Protein AF-A0A8C5HQG3-F1 (afdb_monomer)

Mean predicted aligned error: 20.48 Å

pLDDT: mean 73.07, std 19.29, range [37.94, 95.56]

Secondary structure (DSSP, 8-state):
-----------------------------------------------PPPTHHHHHHHHHTSS-TTGGGGSHHHHHHHTTS-TTTT-----SSSSPPSS--S---S----TT-HHHHHTTS-TTSSHHHHHHHTTSS-----------S---TTSTTTS-PPPPS--SS-SSGGGS-----HHHHHHHHHHHHHHHHHHHHHHHHHHHHHTS------------

Organism: Gouania willdenowi (NCBI:txid441366)

Nearest PDB structures (foldseek):
  8sf7-assembly1_1J  TM=1.091E-01  e=7.145E+00  Tetrahymena thermophila

Solvent-accessible surface area (backbone atoms only — not comparable to full-atom values): 15981 Å² total; per-residue (Å²): 134,91,88,84,83,91,80,89,80,87,82,85,87,80,88,80,85,91,75,84,82,80,91,75,93,74,81,90,78,92,76,88,75,82,86,75,85,77,80,83,74,84,74,81,77,79,78,80,75,70,73,72,60,58,60,56,54,54,59,72,31,63,90,48,60,53,58,50,75,71,32,68,71,40,42,75,74,46,54,93,52,55,91,60,76,87,65,78,86,91,66,76,77,94,65,72,74,95,66,77,79,92,80,76,81,92,72,86,86,52,80,85,28,52,76,64,57,49,66,78,41,56,91,84,71,57,51,55,56,56,34,38,76,73,66,66,40,93,77,92,76,80,90,75,87,80,86,65,94,70,90,64,71,79,46,64,89,77,39,86,69,79,78,70,87,88,54,106,54,67,98,47,78,84,75,48,93,74,85,76,59,66,72,59,52,51,51,51,52,52,50,52,50,53,52,53,54,49,51,54,49,52,54,53,52,53,54,52,63,73,67,56,80,83,78,78,83,74,86,78,81,86,77,134

InterPro domains:
  IPR040054 Small ribosomal subunit protein mS40 [PTHR13329] (50-103)

Radius of gyration: 44.43 Å; Cα contacts (8 Å, |Δi|>4): 48; chains: 1; bounding box: 72×95×124 Å

Sequence (224 aa):
MAATILSITRAFVRLWPSVARPSLLYRGLQLKAPRAFITAYPHTRSYCQPADQQDEVQLRYKDKPWEYMESEEYIEKYGGEPVWTGYRRNHKGGIPPQKTRKTYPNVIINPQNVKLLQQFISPHTGAIDTARDHGFLPFSIPFVEFTAEDYSNRHDAVGSTPPAPASTEPWYYWYKDIIPDETEVAKVTKLHSLMTSASQKVHKTTEMHKKAPKTHMTEKYTKQ

Foldseek 3Di:
DDDDDDDDDDDDDDDDDDDDDDDDDDDDDDDDDDDDDDDDDDDDPPDDDDPVVVVVVLVVCVVPVLVVCVDPVVCVPQNPHAPCPPPDDDDPDDDHDPDDDPDDPDDDDDLVNQVNVVSVDDPPPCSVVVCVVVVSHDDDDDDDDDPPVDPDCPDCVSPDDDDDPDDPDDPDPVVDDDDDDPVVVVVVVVVVVVVVVVVVVVVVVVVVVVPDDDPPDDPDDDDD

Structure (mmCIF, N/CA/C/O backbone):
data_AF-A0A8C5HQG3-F1
#
_entry.id   AF-A0A8C5HQG3-F1
#
loop_
_atom_site.group_PDB
_atom_site.id
_atom_site.type_symbol
_atom_site.label_atom_id
_atom_site.label_alt_id
_atom_site.label_comp_id
_atom_site.label_asym_id
_atom_site.label_entity_id
_atom_site.label_seq_id
_atom_site.pdbx_PDB_ins_code
_atom_site.Cartn_x
_atom_site.Cartn_y
_atom_site.Cartn_z
_atom_site.occupancy
_atom_site.B_iso_or_equiv
_atom_site.auth_seq_id
_atom_site.auth_comp_id
_atom_site.auth_asym_id
_atom_site.auth_atom_id
_atom_site.pdbx_PDB_model_num
ATOM 1 N N . MET A 1 1 ? 25.069 46.077 -36.822 1.00 42.66 1 MET A N 1
ATOM 2 C CA . MET A 1 1 ? 24.283 47.312 -36.617 1.00 42.66 1 MET A CA 1
ATOM 3 C C . MET A 1 1 ? 22.807 46.933 -36.618 1.00 42.66 1 MET A C 1
ATOM 5 O O . MET A 1 1 ? 22.370 46.370 -37.607 1.00 42.66 1 MET A O 1
ATOM 9 N N . ALA A 1 2 ? 22.111 47.213 -35.509 1.00 41.28 2 ALA A N 1
ATOM 10 C CA . ALA A 1 2 ? 20.654 47.178 -35.292 1.00 41.28 2 ALA A CA 1
ATOM 11 C C . ALA A 1 2 ? 19.888 45.838 -35.425 1.00 41.28 2 ALA A C 1
ATOM 13 O O . ALA A 1 2 ? 19.666 45.342 -36.522 1.00 41.28 2 ALA A O 1
ATOM 14 N N . ALA A 1 3 ? 19.371 45.341 -34.294 1.00 40.78 3 ALA A N 1
ATOM 15 C CA . ALA A 1 3 ? 18.092 44.626 -34.205 1.00 40.78 3 ALA A CA 1
ATOM 16 C C . ALA A 1 3 ? 17.649 44.554 -32.731 1.00 40.78 3 ALA A C 1
ATOM 18 O O . ALA A 1 3 ? 18.293 43.886 -31.925 1.00 40.78 3 ALA A O 1
ATOM 19 N N . THR A 1 4 ? 16.554 45.222 -32.371 1.00 51.56 4 THR A N 1
ATOM 20 C CA . THR A 1 4 ? 15.861 45.018 -31.090 1.00 51.56 4 THR A CA 1
ATOM 21 C C . THR A 1 4 ? 14.372 44.801 -31.340 1.00 51.56 4 THR A C 1
ATOM 23 O O . THR A 1 4 ? 13.741 45.472 -32.152 1.00 51.56 4 THR A O 1
ATOM 26 N N . ILE A 1 5 ? 13.862 43.772 -30.669 1.00 56.50 5 ILE A N 1
ATOM 27 C CA . ILE A 1 5 ? 12.567 43.118 -30.849 1.00 56.50 5 ILE A CA 1
ATOM 28 C C . ILE A 1 5 ? 11.469 43.896 -30.109 1.00 56.50 5 ILE A C 1
ATOM 30 O O . ILE A 1 5 ? 11.663 44.320 -28.972 1.00 56.50 5 ILE A O 1
ATOM 34 N N . LEU A 1 6 ? 10.303 44.043 -30.750 1.00 45.75 6 LEU A N 1
ATOM 35 C CA . LEU A 1 6 ? 9.063 44.514 -30.131 1.00 45.75 6 LEU A CA 1
ATOM 36 C C . LEU A 1 6 ? 8.495 43.456 -29.172 1.00 45.75 6 LEU A C 1
ATOM 38 O O . LEU A 1 6 ? 8.202 42.336 -29.587 1.00 45.75 6 LEU A O 1
ATOM 42 N N . SER A 1 7 ? 8.201 43.853 -27.936 1.00 37.94 7 SER A N 1
ATOM 43 C CA . SER A 1 7 ? 7.265 43.149 -27.052 1.00 37.94 7 SER A CA 1
ATOM 44 C C . SER A 1 7 ? 6.163 44.114 -26.615 1.00 37.94 7 SER A C 1
ATOM 46 O O . SER A 1 7 ? 6.417 45.088 -25.909 1.00 37.94 7 SER A O 1
ATOM 48 N N . ILE A 1 8 ? 4.940 43.849 -27.077 1.00 47.00 8 ILE A N 1
ATOM 49 C CA . ILE A 1 8 ? 3.724 44.626 -26.814 1.00 47.00 8 ILE A CA 1
ATOM 50 C C . ILE A 1 8 ? 3.199 44.269 -25.418 1.00 47.00 8 ILE A C 1
ATOM 52 O O . ILE A 1 8 ? 2.759 43.143 -25.188 1.00 47.00 8 ILE A O 1
ATOM 56 N N . THR A 1 9 ? 3.193 45.228 -24.495 1.00 40.91 9 THR A N 1
ATOM 57 C CA . THR A 1 9 ? 2.482 45.136 -23.215 1.00 40.91 9 THR A CA 1
ATOM 58 C C . THR A 1 9 ? 1.08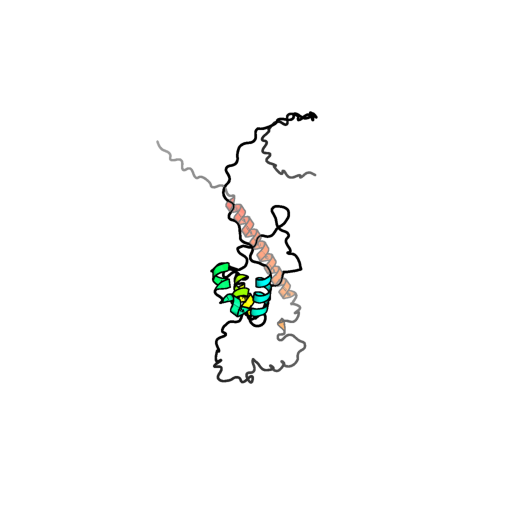4 45.745 -23.360 1.00 40.91 9 THR A C 1
ATOM 60 O O . THR A 1 9 ? 0.921 46.910 -23.717 1.00 40.91 9 THR A O 1
ATOM 63 N N . ARG A 1 10 ? 0.034 44.956 -23.092 1.00 45.81 10 ARG A N 1
ATOM 64 C CA . ARG A 1 10 ? -1.342 45.461 -22.951 1.00 45.81 10 ARG A CA 1
ATOM 65 C C . ARG A 1 10 ? -1.544 45.955 -21.521 1.00 45.81 10 ARG A C 1
ATOM 67 O O . ARG A 1 10 ? -1.721 45.157 -20.606 1.00 45.81 10 ARG A O 1
ATOM 74 N N . ALA A 1 11 ? -1.534 47.271 -21.348 1.00 41.47 11 ALA A N 1
ATOM 75 C CA . ALA A 1 11 ? -1.999 47.938 -20.142 1.00 41.47 11 ALA A CA 1
ATOM 76 C C . ALA A 1 11 ? -3.532 48.058 -20.177 1.00 41.47 11 ALA A C 1
ATOM 78 O O . ALA A 1 11 ? -4.085 48.659 -21.096 1.00 41.47 11 ALA A O 1
ATOM 79 N N . PHE A 1 12 ? -4.217 47.523 -19.165 1.00 47.38 12 PHE A N 1
ATOM 80 C CA . PHE A 1 12 ? -5.579 47.941 -18.836 1.00 47.38 12 PHE A CA 1
ATOM 81 C C . PHE A 1 12 ? -5.520 48.874 -17.632 1.00 47.38 12 PHE A C 1
ATOM 83 O O . PHE A 1 12 ? -5.300 48.461 -16.497 1.00 47.38 12 PHE A O 1
ATOM 90 N N . VAL A 1 13 ? -5.714 50.157 -17.919 1.00 49.19 13 VAL A N 1
ATOM 91 C CA . VAL A 1 13 ? -5.992 51.206 -16.945 1.00 49.19 13 VAL A CA 1
ATOM 92 C C . VAL A 1 13 ? -7.470 51.127 -16.584 1.00 49.19 13 VAL A C 1
ATOM 94 O O . VAL A 1 13 ? -8.320 51.271 -17.462 1.00 49.19 13 VAL A O 1
ATOM 97 N N . ARG A 1 14 ? -7.787 50.991 -15.293 1.00 48.22 14 ARG A N 1
ATOM 98 C CA . ARG A 1 14 ? -8.974 51.637 -14.718 1.00 48.22 14 ARG A CA 1
ATOM 99 C C . ARG A 1 14 ? -8.605 52.325 -13.409 1.00 48.22 14 ARG A C 1
ATOM 101 O O . ARG A 1 14 ? -8.390 51.713 -12.373 1.00 48.22 14 ARG A O 1
ATOM 108 N N . LEU A 1 15 ? -8.489 53.633 -13.584 1.00 48.28 15 LEU A N 1
ATOM 109 C CA . LEU A 1 15 ? -8.399 54.736 -12.648 1.00 48.28 15 LEU A CA 1
ATOM 110 C C . LEU A 1 15 ? -9.443 54.628 -11.523 1.00 48.28 15 LEU A C 1
ATOM 112 O O . LEU A 1 15 ? -10.616 54.423 -11.824 1.00 48.28 15 LEU A O 1
ATOM 116 N N . TRP A 1 16 ? -9.048 54.883 -10.274 1.00 38.59 16 TRP A N 1
ATOM 117 C CA . TRP A 1 16 ? -9.900 55.574 -9.299 1.00 38.59 16 TRP A CA 1
ATOM 118 C C . TRP A 1 16 ? -9.060 56.365 -8.283 1.00 38.59 16 TRP A C 1
ATOM 120 O O . TRP A 1 16 ? -7.907 56.009 -8.035 1.00 38.59 16 TRP A O 1
ATOM 130 N N . PRO A 1 17 ? -9.585 57.498 -7.778 1.00 42.28 17 PRO A N 1
ATOM 131 C CA . PRO A 1 17 ? -8.789 58.621 -7.304 1.00 42.28 17 PRO A CA 1
ATOM 132 C C . PRO A 1 17 ? -8.394 58.451 -5.838 1.00 42.28 17 PRO A C 1
ATOM 134 O O . PRO A 1 17 ? -9.241 58.266 -4.967 1.00 42.28 17 PRO A O 1
ATOM 137 N N . SER A 1 18 ? -7.099 58.582 -5.561 1.00 44.50 18 SER A N 1
ATOM 138 C CA . SER A 1 18 ? -6.579 58.692 -4.201 1.00 44.50 18 SER A CA 1
ATOM 139 C C . SER A 1 18 ? -6.749 60.138 -3.729 1.00 44.50 18 SER A C 1
ATOM 141 O O . SER A 1 18 ? -5.936 61.005 -4.044 1.00 44.50 18 SER A O 1
ATOM 143 N N . VAL A 1 19 ? -7.844 60.412 -3.018 1.00 52.31 19 VAL A N 1
ATOM 144 C CA . VAL A 1 19 ? -8.018 61.656 -2.261 1.00 52.31 19 VAL A CA 1
ATOM 145 C C . VAL A 1 19 ? -7.631 61.383 -0.808 1.00 52.31 19 VAL A C 1
ATOM 147 O O . VAL A 1 19 ? -8.210 60.534 -0.136 1.00 52.31 19 VAL A O 1
ATOM 150 N N . ALA A 1 20 ? -6.589 62.100 -0.394 1.00 42.62 20 ALA A N 1
ATOM 151 C CA . ALA A 1 20 ? -6.068 62.352 0.944 1.00 42.62 20 ALA A CA 1
ATOM 152 C C . ALA A 1 20 ? -6.852 61.805 2.157 1.00 42.62 20 ALA A C 1
ATOM 154 O O . ALA A 1 20 ? -7.989 62.188 2.425 1.00 42.62 20 ALA A O 1
ATOM 155 N N . ARG A 1 21 ? -6.147 61.050 3.008 1.00 49.38 21 ARG A N 1
ATOM 156 C CA . ARG A 1 21 ? -6.419 60.999 4.452 1.00 49.38 21 ARG A CA 1
ATOM 157 C C . ARG A 1 21 ? -5.375 61.853 5.178 1.00 49.38 21 ARG A C 1
ATOM 159 O O . ARG A 1 21 ? -4.227 61.419 5.254 1.00 49.38 21 ARG A O 1
ATOM 166 N N . PRO A 1 22 ? -5.727 63.020 5.739 1.00 48.88 22 PRO A N 1
ATOM 167 C CA . PRO A 1 22 ? -4.942 63.603 6.808 1.00 48.88 22 PRO A CA 1
ATOM 168 C C . PRO A 1 22 ? -5.267 62.886 8.122 1.00 48.88 22 PRO A C 1
ATOM 170 O O . PRO A 1 22 ? -6.422 62.646 8.476 1.00 48.88 22 PRO A O 1
ATOM 173 N N . SER A 1 23 ? -4.211 62.533 8.840 1.00 48.66 23 SER A N 1
ATOM 174 C CA . SER A 1 23 ? -4.229 62.155 10.246 1.00 48.66 23 SER A CA 1
ATOM 175 C C . SER A 1 23 ? -4.821 63.280 11.094 1.00 48.66 23 SER A C 1
ATOM 177 O O . SER A 1 23 ? -4.250 64.369 11.131 1.00 48.66 23 SER A O 1
ATOM 179 N N . LEU A 1 24 ? -5.903 63.008 11.826 1.00 45.56 24 LEU A N 1
ATOM 180 C CA . LEU A 1 24 ? -6.332 63.843 12.946 1.00 45.56 24 LEU A CA 1
ATOM 181 C C . LEU A 1 24 ? -6.691 62.975 14.155 1.00 45.56 24 LEU A C 1
ATOM 183 O O . LEU A 1 24 ? -7.632 62.186 14.146 1.00 45.56 24 LEU A O 1
ATOM 187 N N . LEU A 1 25 ? -5.884 63.166 15.195 1.00 52.03 25 LEU A N 1
ATOM 188 C CA . LEU A 1 25 ? -6.181 62.912 16.596 1.00 52.03 25 LEU A CA 1
ATOM 189 C C . LEU A 1 25 ? -7.464 63.646 17.007 1.00 52.03 25 LEU A C 1
ATOM 191 O O . LEU A 1 25 ? -7.497 64.865 16.915 1.00 52.03 25 LEU A O 1
ATOM 195 N N . TYR A 1 26 ? -8.453 62.934 17.545 1.00 40.16 26 TYR A N 1
ATOM 196 C CA . TYR A 1 26 ? -9.482 63.458 18.460 1.00 40.16 26 TYR A CA 1
ATOM 197 C C . TYR A 1 26 ? -9.924 62.270 19.332 1.00 40.16 26 TYR A C 1
ATOM 199 O O . TYR A 1 26 ? -10.396 61.261 18.821 1.00 40.16 26 TYR A O 1
ATOM 207 N N . ARG A 1 27 ? -9.466 62.176 20.587 1.00 38.09 27 ARG A N 1
ATOM 208 C CA . ARG A 1 27 ? -10.045 62.762 21.815 1.00 38.09 27 ARG A CA 1
ATOM 209 C C . ARG A 1 27 ? -11.492 62.297 22.044 1.00 38.09 27 ARG A C 1
ATOM 211 O O . ARG A 1 27 ? -12.376 62.571 21.246 1.00 38.09 27 ARG A O 1
ATOM 218 N N . GLY A 1 28 ? -11.672 61.546 23.131 1.00 48.50 28 GLY A N 1
ATOM 219 C CA . GLY A 1 28 ? -12.848 60.726 23.403 1.00 48.50 28 GLY A CA 1
ATOM 220 C C . GLY A 1 28 ? -14.170 61.464 23.599 1.00 48.50 28 GLY A C 1
ATOM 221 O O . GLY A 1 28 ? -14.217 62.615 24.025 1.00 48.50 28 GLY A O 1
ATOM 222 N N . LEU A 1 29 ? -15.242 60.707 23.367 1.00 40.53 29 LEU A N 1
ATOM 223 C CA . LEU A 1 29 ? -16.594 60.992 23.823 1.00 40.53 29 LEU A CA 1
ATOM 224 C C . LEU A 1 29 ? -17.165 59.699 24.427 1.00 40.53 29 LEU A C 1
ATOM 226 O O . LEU A 1 29 ? -17.319 58.690 23.742 1.00 40.53 29 LEU A O 1
ATOM 230 N N . GLN A 1 30 ? -17.430 59.726 25.733 1.00 49.16 30 GLN A N 1
ATOM 231 C CA . GLN A 1 30 ? -18.170 58.694 26.456 1.00 49.16 30 GLN A CA 1
ATOM 232 C C . GLN A 1 30 ? -19.634 58.721 26.003 1.00 49.16 30 GLN A C 1
ATOM 234 O O . GLN A 1 30 ? -20.373 59.633 26.370 1.00 49.16 30 GLN A O 1
ATOM 239 N N . LEU A 1 31 ? -20.066 57.716 25.244 1.00 47.78 31 LEU A N 1
ATOM 240 C CA . LEU A 1 31 ? -21.483 57.475 24.979 1.00 47.78 31 LEU A CA 1
ATOM 241 C C . LEU A 1 31 ? -21.928 56.242 25.770 1.00 47.78 31 LEU A C 1
ATOM 243 O O . LEU A 1 31 ? -21.642 55.102 25.411 1.00 47.78 31 LEU A O 1
ATOM 247 N N . LYS A 1 32 ? -22.626 56.495 26.884 1.00 48.44 32 LYS A N 1
ATOM 248 C CA . LYS A 1 32 ? -23.414 55.495 27.615 1.00 48.44 32 LYS A CA 1
ATOM 249 C C . LYS A 1 32 ? -24.527 54.991 26.694 1.00 48.44 32 LYS A C 1
ATOM 251 O O . LYS A 1 32 ? -25.458 55.736 26.404 1.00 48.44 32 LYS A O 1
ATOM 256 N N . ALA A 1 33 ? -24.441 53.733 26.272 1.00 41.72 33 ALA A N 1
ATOM 257 C CA . ALA A 1 33 ? -25.545 53.028 25.628 1.00 41.72 33 ALA A CA 1
ATOM 258 C C . ALA A 1 33 ? -26.363 52.240 26.678 1.00 41.72 33 ALA A C 1
ATOM 260 O O . ALA A 1 33 ? -25.780 51.705 27.628 1.00 41.72 33 ALA A O 1
ATOM 261 N N . PRO A 1 34 ? -27.702 52.187 26.550 1.00 42.47 34 PRO A N 1
ATOM 262 C CA . PRO A 1 34 ? -28.596 51.627 27.557 1.00 42.47 34 PRO A CA 1
ATOM 263 C C . PRO A 1 34 ? -28.557 50.094 27.603 1.00 42.47 34 PRO A C 1
ATOM 265 O O . PRO A 1 34 ? -28.395 49.403 26.599 1.00 42.47 34 PRO A O 1
ATOM 268 N N . ARG A 1 35 ? -28.727 49.575 28.820 1.00 45.38 35 ARG A N 1
ATOM 269 C CA . ARG A 1 35 ? -28.721 48.157 29.184 1.00 45.38 35 ARG A CA 1
ATOM 270 C C . ARG A 1 35 ? -30.009 47.498 28.671 1.00 45.38 35 ARG A C 1
ATOM 272 O O . ARG A 1 35 ? -31.051 47.607 29.308 1.00 45.38 35 ARG A O 1
ATOM 279 N N . ALA A 1 36 ? -29.945 46.844 27.513 1.00 42.41 36 ALA A N 1
ATOM 280 C CA . ALA A 1 36 ? -31.029 45.994 27.031 1.00 42.41 36 ALA A CA 1
ATOM 281 C C . ALA A 1 36 ? -31.088 44.709 27.875 1.00 42.41 36 ALA A C 1
ATOM 283 O O . ALA A 1 36 ? -30.086 44.011 28.043 1.00 42.41 36 ALA A O 1
ATOM 284 N N . PHE A 1 37 ? -32.264 44.437 28.437 1.00 41.28 37 PHE A N 1
ATOM 285 C CA . PHE A 1 37 ? -32.603 43.202 29.134 1.00 41.28 37 PHE A CA 1
ATOM 286 C C . PHE A 1 37 ? -32.410 42.003 28.196 1.00 41.28 37 PHE A C 1
ATOM 288 O O . PHE A 1 37 ? -33.111 41.876 27.195 1.00 41.28 37 PHE A O 1
ATOM 295 N N . ILE A 1 38 ? -31.469 41.119 28.528 1.00 43.06 38 ILE A N 1
ATOM 296 C CA . ILE A 1 38 ? -31.350 39.801 27.902 1.00 43.06 38 ILE A CA 1
ATOM 297 C C . ILE A 1 38 ? -32.235 38.850 28.705 1.00 43.06 38 ILE A C 1
ATOM 299 O O . ILE A 1 38 ? -32.004 38.607 29.889 1.00 43.06 38 ILE A O 1
ATOM 303 N N . THR A 1 39 ? -33.263 38.337 28.040 1.00 42.44 39 THR A N 1
ATOM 304 C CA . THR A 1 39 ? -34.095 37.218 28.480 1.00 42.44 39 THR A CA 1
ATOM 305 C C . THR A 1 39 ? -33.214 36.005 28.783 1.00 42.44 39 THR A C 1
ATOM 307 O O . THR A 1 39 ? -32.451 35.556 27.926 1.00 42.44 39 THR A O 1
ATOM 310 N N . ALA A 1 40 ? -33.309 35.485 30.005 1.00 38.88 40 ALA A N 1
ATOM 311 C CA . ALA A 1 40 ? -32.596 34.294 30.441 1.00 38.88 40 ALA A CA 1
ATOM 312 C C . ALA A 1 40 ? -33.135 33.051 29.713 1.00 38.88 40 ALA A C 1
ATOM 314 O O . ALA A 1 40 ? -34.250 32.608 29.974 1.00 38.88 40 ALA A O 1
ATOM 315 N N . TYR A 1 41 ? -32.330 32.471 28.825 1.00 44.06 41 TYR A N 1
ATOM 316 C CA . TYR A 1 41 ? -32.488 31.070 28.443 1.00 44.06 41 TYR A CA 1
ATOM 317 C C . TYR A 1 41 ? -31.873 30.211 29.559 1.00 44.06 41 TYR A C 1
ATOM 319 O O . TYR A 1 41 ? -30.753 30.510 29.989 1.00 44.06 41 TYR A O 1
ATOM 327 N N . PRO A 1 42 ? -32.559 29.171 30.063 1.00 48.41 42 PRO A N 1
ATOM 328 C CA . PRO A 1 42 ? -31.988 28.298 31.075 1.00 48.41 42 PRO A CA 1
ATOM 329 C C . PRO A 1 42 ? -30.830 27.517 30.454 1.00 48.41 42 PRO A C 1
ATOM 331 O O . PRO A 1 42 ? -31.012 26.656 29.597 1.00 48.41 42 PRO A O 1
ATOM 334 N N . HIS A 1 43 ? -29.618 27.845 30.893 1.00 39.53 43 HIS A N 1
ATOM 335 C CA . HIS A 1 43 ? -28.433 27.047 30.639 1.00 39.53 43 HIS A CA 1
ATOM 336 C C . HIS A 1 43 ? -28.675 25.671 31.262 1.00 39.53 43 HIS A C 1
ATOM 338 O O . HIS A 1 43 ? -28.775 25.541 32.484 1.00 39.53 43 HIS A O 1
ATOM 344 N N . THR A 1 44 ? -28.789 24.643 30.425 1.00 43.91 44 THR A N 1
ATOM 345 C CA . THR A 1 44 ? -28.784 23.248 30.862 1.00 43.91 44 THR A CA 1
ATOM 346 C C . THR A 1 44 ? -27.526 23.030 31.693 1.00 43.91 44 THR A C 1
ATOM 348 O O . THR A 1 44 ? -26.398 23.177 31.213 1.00 43.91 44 THR A O 1
ATOM 351 N N . ARG A 1 45 ? -27.740 22.783 32.983 1.00 41.84 45 ARG A N 1
ATOM 352 C CA . ARG A 1 45 ? -26.713 22.508 33.978 1.00 41.84 45 ARG A CA 1
ATOM 353 C C . ARG A 1 45 ? -26.185 21.107 33.678 1.00 41.84 45 ARG A C 1
ATOM 355 O O . ARG A 1 45 ? -26.817 20.121 34.035 1.00 41.84 45 ARG A O 1
ATOM 362 N N . SER A 1 46 ? -25.067 21.030 32.958 1.00 51.59 46 SER A N 1
ATOM 363 C CA . SER A 1 46 ? -24.284 19.801 32.816 1.00 51.59 46 SER A CA 1
ATOM 364 C C . SER A 1 46 ? -23.869 19.362 34.217 1.00 51.59 46 SER A C 1
ATOM 366 O O . SER A 1 46 ? -23.036 20.015 34.845 1.00 51.59 46 SER A O 1
ATOM 368 N N . TYR A 1 47 ? -24.495 18.313 34.741 1.00 38.34 47 TYR A N 1
ATOM 369 C CA . TYR A 1 47 ? -24.097 17.705 36.003 1.00 38.34 47 TYR A CA 1
ATOM 370 C C . TYR A 1 47 ? -22.682 17.137 35.837 1.00 38.34 47 TYR A C 1
ATOM 372 O O . TYR A 1 47 ? -22.462 16.229 35.042 1.00 38.34 47 TYR A O 1
ATOM 380 N N . CYS A 1 4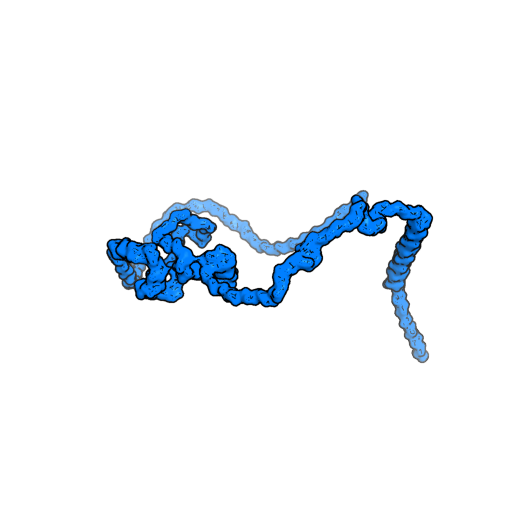8 ? -21.709 17.686 36.564 1.00 39.62 48 CYS A N 1
ATOM 381 C CA . CYS A 1 48 ? -20.424 17.021 36.751 1.00 39.62 48 CYS A CA 1
ATOM 382 C C . CYS A 1 48 ? -20.650 15.829 37.690 1.00 39.62 48 CYS A C 1
ATOM 384 O O . CYS A 1 48 ? -21.048 16.032 38.838 1.00 39.62 48 CYS A O 1
ATOM 386 N N . GLN A 1 49 ? -20.414 14.605 37.214 1.00 45.06 49 GLN A N 1
ATOM 387 C CA . GLN A 1 49 ? -20.293 13.442 38.095 1.00 45.06 49 GLN A CA 1
ATOM 388 C C . GLN A 1 49 ? -19.046 13.583 38.992 1.00 45.06 49 GLN A C 1
ATOM 390 O O . GLN A 1 49 ? -18.055 14.184 38.562 1.00 45.06 49 GLN A O 1
ATOM 395 N N . PRO A 1 50 ? -19.087 13.068 40.234 1.00 40.34 50 PRO A N 1
ATOM 396 C CA . PRO A 1 50 ? -17.955 13.115 41.156 1.00 40.34 50 PRO A CA 1
ATOM 397 C C . PRO A 1 50 ? -16.761 12.314 40.611 1.00 40.34 50 PRO A C 1
ATOM 399 O O . PRO A 1 50 ? -16.923 11.239 40.037 1.00 40.34 50 PRO A O 1
ATOM 402 N N . ALA A 1 51 ? -15.558 12.866 40.792 1.00 49.84 51 ALA A N 1
ATOM 403 C CA . ALA A 1 51 ? -14.308 12.387 40.199 1.00 49.84 51 ALA A CA 1
ATOM 404 C C . ALA A 1 51 ? -13.894 10.961 40.623 1.00 49.84 51 ALA A C 1
ATOM 406 O O . ALA A 1 51 ? -13.193 10.302 39.864 1.00 49.84 51 ALA A O 1
ATOM 407 N N . ASP A 1 52 ? -14.381 10.452 41.761 1.00 50.88 52 ASP A N 1
ATOM 408 C CA . ASP A 1 52 ? -14.014 9.122 42.279 1.00 50.88 52 ASP A CA 1
ATOM 409 C C . ASP A 1 52 ? -14.465 7.955 41.383 1.00 50.88 52 ASP A C 1
ATOM 411 O O . ASP A 1 52 ? -13.829 6.905 41.359 1.00 50.88 52 ASP A O 1
ATOM 415 N N . GLN A 1 53 ? -15.531 8.120 40.592 1.00 55.88 53 GLN A N 1
ATOM 416 C CA . GLN A 1 53 ? -16.029 7.033 39.738 1.00 55.88 53 GLN A CA 1
ATOM 417 C C . GLN A 1 53 ? -15.156 6.796 38.497 1.00 55.88 53 GLN A C 1
ATOM 419 O O . GLN A 1 53 ? -15.158 5.700 37.941 1.00 55.88 53 GLN A O 1
ATOM 424 N N . GLN A 1 54 ? -14.410 7.805 38.034 1.00 55.78 54 GLN A N 1
ATOM 425 C CA . GLN A 1 54 ? -13.627 7.686 36.798 1.00 55.78 54 GLN A CA 1
ATOM 426 C C . GLN A 1 54 ? -12.387 6.806 36.985 1.00 55.78 54 GLN A C 1
ATOM 428 O O . GLN A 1 54 ? -12.044 6.041 36.082 1.00 55.78 54 GLN A O 1
ATOM 433 N N . ASP A 1 55 ? -11.765 6.856 38.163 1.00 58.78 55 ASP A N 1
ATOM 434 C CA . ASP A 1 55 ? -10.571 6.066 38.465 1.00 58.78 55 ASP A CA 1
ATOM 435 C C . ASP A 1 55 ? -10.904 4.576 38.675 1.00 58.78 55 ASP A C 1
ATOM 437 O O . ASP A 1 55 ? -10.159 3.707 38.210 1.00 58.78 55 ASP A O 1
ATOM 441 N N . GLU A 1 56 ? -12.060 4.253 39.271 1.00 64.00 56 GLU A N 1
ATOM 442 C CA . GLU A 1 56 ? -12.544 2.865 39.372 1.00 64.00 56 GLU A CA 1
ATOM 443 C C . GLU A 1 56 ? -12.852 2.254 37.999 1.00 64.00 56 GLU A C 1
ATOM 445 O O . GLU A 1 56 ? -12.481 1.110 37.720 1.00 64.00 56 GLU A O 1
ATOM 450 N N . VAL A 1 57 ? -13.502 3.020 37.119 1.00 64.44 57 VAL A N 1
ATOM 451 C CA . VAL A 1 57 ? -13.829 2.586 35.752 1.00 64.44 57 VAL A CA 1
ATOM 452 C C . VAL A 1 57 ? -12.552 2.347 34.946 1.00 64.44 57 VAL A C 1
ATOM 454 O O . VAL A 1 57 ? -12.437 1.345 34.238 1.00 64.44 57 VAL A O 1
ATOM 457 N N . GLN A 1 58 ? -11.554 3.219 35.086 1.00 67.44 58 GLN A N 1
ATOM 458 C CA . GLN A 1 58 ? -10.294 3.082 34.361 1.00 67.44 58 GLN A CA 1
ATOM 459 C C . GLN A 1 58 ? -9.460 1.883 34.845 1.00 67.44 58 GLN A C 1
ATOM 461 O O . GLN A 1 58 ? -8.772 1.249 34.041 1.00 67.44 58 GLN A O 1
ATOM 466 N N . LEU A 1 59 ? -9.537 1.537 36.134 1.00 76.19 59 LEU A N 1
ATOM 467 C CA . LEU A 1 59 ? -8.925 0.320 36.673 1.00 76.19 59 LEU A CA 1
ATOM 468 C C . LEU A 1 59 ? -9.648 -0.947 36.202 1.00 76.19 59 LEU A C 1
ATOM 470 O O . LEU A 1 59 ? -8.977 -1.908 35.826 1.00 76.19 59 LEU A O 1
ATOM 474 N N . ARG A 1 60 ? -10.988 -0.936 36.161 1.00 84.00 60 ARG A N 1
ATOM 475 C CA . ARG A 1 60 ? -11.816 -2.093 35.773 1.00 84.00 60 ARG A CA 1
ATOM 476 C C . ARG A 1 60 ? -11.441 -2.664 34.403 1.00 84.00 60 ARG A C 1
ATOM 478 O O . ARG A 1 60 ? -11.377 -3.878 34.248 1.00 84.00 60 ARG A O 1
ATOM 485 N N . TYR A 1 61 ? -11.169 -1.799 33.427 1.00 84.38 61 TYR A N 1
ATOM 486 C CA . TYR A 1 61 ? -10.906 -2.203 32.038 1.00 84.38 61 TYR A CA 1
ATOM 487 C C . TYR A 1 61 ? -9.423 -2.154 31.648 1.00 84.38 61 TYR A C 1
ATOM 489 O O . TYR A 1 61 ? -9.089 -2.244 30.467 1.00 84.38 61 TYR A O 1
ATOM 497 N N . LYS A 1 62 ? -8.511 -2.003 32.615 1.00 83.00 62 LYS A N 1
ATOM 498 C CA . LYS A 1 62 ? -7.077 -1.834 32.340 1.00 83.00 62 LYS A CA 1
ATOM 499 C C . LYS A 1 62 ? -6.460 -3.044 31.634 1.00 83.00 62 LYS A C 1
ATOM 501 O O . LYS A 1 62 ? -5.692 -2.872 30.690 1.00 83.00 62 LYS A O 1
ATOM 506 N N . ASP A 1 63 ? -6.824 -4.245 32.075 1.00 83.88 63 ASP A N 1
ATOM 507 C CA . ASP A 1 63 ? -6.270 -5.497 31.550 1.00 83.88 63 ASP A CA 1
ATOM 508 C C . ASP A 1 63 ? -6.943 -5.928 30.239 1.00 83.88 63 ASP A C 1
ATOM 510 O O . ASP A 1 63 ? -6.314 -6.553 29.386 1.00 83.88 63 ASP A O 1
ATOM 514 N N . LYS A 1 64 ? -8.217 -5.560 30.054 1.00 85.62 64 LYS A N 1
ATOM 515 C CA . LYS A 1 64 ? -9.024 -5.899 28.874 1.00 85.62 64 LYS A CA 1
ATOM 516 C C . LYS A 1 64 ? -9.756 -4.670 28.326 1.00 85.62 64 LYS A C 1
ATOM 518 O O . LYS A 1 64 ? -10.981 -4.575 28.400 1.00 85.62 64 LYS A O 1
ATOM 523 N N . PRO A 1 65 ? -9.023 -3.718 27.729 1.00 85.25 65 PRO A N 1
ATOM 524 C CA . PRO A 1 65 ? -9.587 -2.442 27.288 1.00 85.25 65 PRO A CA 1
ATOM 525 C C . PRO A 1 65 ? -10.613 -2.564 26.149 1.00 85.25 65 PRO A C 1
ATOM 527 O O . PRO A 1 65 ? -11.333 -1.606 25.875 1.00 85.25 65 PRO A O 1
ATOM 530 N N . TRP A 1 66 ? -10.693 -3.712 25.468 1.00 86.69 66 TRP A N 1
ATOM 531 C CA . TRP A 1 66 ? -11.707 -3.970 24.440 1.00 86.69 66 TRP A CA 1
ATOM 532 C C . TRP A 1 66 ? -13.106 -4.228 25.019 1.00 86.69 66 TRP A C 1
ATOM 534 O O . TRP A 1 66 ? -14.078 -3.934 24.331 1.00 86.69 66 TRP A O 1
ATOM 544 N N . GLU A 1 67 ? -13.231 -4.691 26.270 1.00 90.12 67 GLU A N 1
ATOM 545 C CA . GLU A 1 67 ? -14.538 -4.915 26.917 1.00 90.12 67 GLU A CA 1
ATOM 546 C C . GLU A 1 67 ? -15.295 -3.592 27.130 1.00 90.12 67 GLU A C 1
ATOM 548 O O . GLU A 1 67 ? -16.513 -3.541 26.991 1.00 90.12 67 GLU A O 1
ATOM 553 N N . TYR A 1 68 ? -14.577 -2.485 27.358 1.00 89.50 68 TYR A N 1
ATOM 554 C CA . TYR A 1 68 ? -15.183 -1.155 27.481 1.00 89.50 68 TYR A CA 1
ATOM 555 C C . TYR A 1 68 ? -15.870 -0.687 26.190 1.00 89.50 68 TYR A C 1
ATOM 557 O O . TYR A 1 68 ? -16.861 0.024 26.251 1.00 89.50 68 TYR A O 1
ATOM 565 N N . MET A 1 69 ? -15.384 -1.085 25.010 1.00 88.31 69 MET A N 1
ATOM 566 C CA . MET A 1 69 ? -16.027 -0.707 23.739 1.00 88.31 69 MET A CA 1
ATOM 567 C C . MET A 1 69 ? -17.367 -1.424 23.519 1.00 88.31 69 MET A C 1
ATOM 569 O O . MET A 1 69 ? -18.147 -1.012 22.665 1.00 88.31 69 MET A O 1
ATOM 573 N N . GLU A 1 70 ? -17.605 -2.522 24.239 1.00 88.75 70 GLU A N 1
ATOM 574 C CA . GLU A 1 70 ? -18.824 -3.334 24.164 1.00 88.75 70 GLU A CA 1
ATOM 575 C C . GLU A 1 70 ? -19.783 -3.052 25.327 1.00 88.75 70 GLU A C 1
ATOM 577 O O . GLU A 1 70 ? -20.889 -3.589 25.346 1.00 88.75 70 GLU A O 1
ATOM 582 N N . SER A 1 71 ? -19.381 -2.214 26.287 1.00 91.62 71 SER A N 1
ATOM 583 C CA . SER A 1 71 ? -20.197 -1.889 27.451 1.00 91.62 71 SER A CA 1
ATOM 584 C C . SER A 1 71 ? -21.331 -0.922 27.105 1.00 91.62 71 SER A C 1
ATOM 586 O O . SER A 1 71 ? -21.213 -0.059 26.230 1.00 91.62 71 SER A O 1
ATOM 588 N N . GLU A 1 72 ? -22.432 -1.026 27.850 1.00 90.00 72 GLU A N 1
ATOM 589 C CA . GLU A 1 72 ? -23.566 -0.102 27.737 1.00 90.00 72 GLU A CA 1
ATOM 590 C C . GLU A 1 72 ? -23.141 1.345 28.038 1.00 90.00 72 GLU A C 1
ATOM 592 O O . GLU A 1 72 ? -23.568 2.264 27.348 1.00 90.00 72 GLU A O 1
ATOM 597 N N . GLU A 1 73 ? -22.198 1.546 28.969 1.00 90.94 73 GLU A N 1
ATOM 598 C CA . GLU A 1 73 ? -21.631 2.860 29.312 1.00 90.94 73 GLU A CA 1
ATOM 599 C C . GLU A 1 73 ? -21.032 3.580 28.090 1.00 90.94 73 GLU A C 1
ATOM 601 O O . GLU A 1 73 ? -21.164 4.798 27.937 1.00 90.94 73 GLU A O 1
ATOM 606 N N . TYR A 1 74 ? 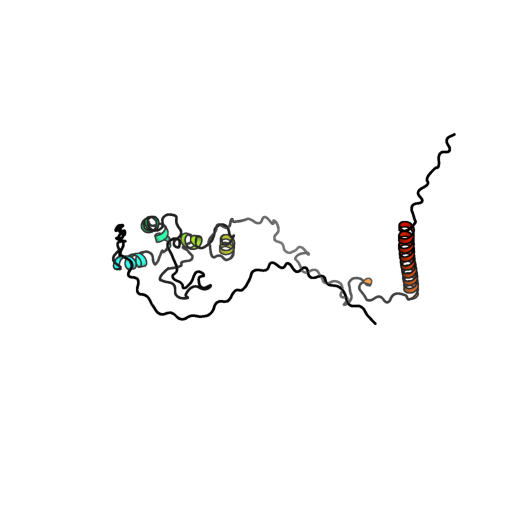-20.344 2.839 27.216 1.00 90.94 74 TYR A N 1
ATOM 607 C CA . TYR A 1 74 ? -19.764 3.398 25.998 1.00 90.94 74 TYR A CA 1
ATOM 608 C C . TYR A 1 74 ? -20.849 3.746 24.977 1.00 90.94 74 TYR A C 1
ATOM 610 O O . TYR A 1 74 ? -20.811 4.824 24.377 1.00 90.94 74 TYR A O 1
ATOM 618 N N . ILE A 1 75 ? -21.832 2.858 24.814 1.00 91.25 75 ILE A N 1
ATOM 619 C CA . ILE A 1 75 ? -22.948 3.030 23.878 1.00 91.25 75 ILE A CA 1
ATOM 620 C C . ILE A 1 75 ? -23.821 4.221 24.290 1.00 91.25 75 ILE A C 1
ATOM 622 O O . ILE A 1 75 ? -24.201 5.017 23.438 1.00 91.25 75 ILE 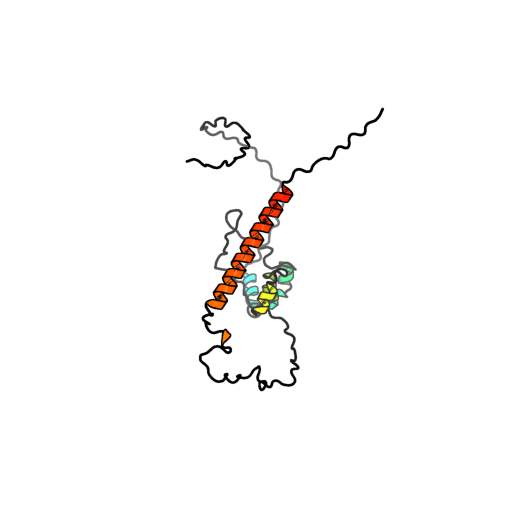A O 1
ATOM 626 N N . GLU A 1 76 ? -24.093 4.416 25.577 1.00 93.25 76 GLU A N 1
ATOM 627 C CA . GLU A 1 76 ? -24.846 5.582 26.056 1.00 93.25 76 GLU A CA 1
ATOM 628 C C . GLU A 1 76 ? -24.083 6.896 25.845 1.00 93.25 76 GLU A C 1
ATOM 630 O O . GLU A 1 76 ? -24.677 7.923 25.511 1.00 93.25 76 GLU A O 1
ATOM 635 N N . LYS A 1 77 ? -22.756 6.877 26.025 1.00 92.06 77 LYS A N 1
ATOM 636 C CA . LYS A 1 77 ? -21.921 8.084 25.969 1.00 92.06 77 LYS A CA 1
ATOM 637 C C . LYS A 1 77 ? -21.562 8.526 24.550 1.00 92.06 77 LYS A C 1
ATOM 639 O O . LYS A 1 77 ? -21.556 9.725 24.277 1.00 92.06 77 LYS A O 1
ATOM 644 N N . TYR A 1 78 ? -21.186 7.584 23.688 1.00 90.75 78 TYR A N 1
ATOM 645 C CA . TYR A 1 78 ? -20.703 7.851 22.327 1.00 90.75 78 TYR A CA 1
ATOM 646 C C . TYR A 1 78 ? -21.659 7.326 21.250 1.00 90.75 78 TYR A C 1
ATOM 648 O O . TYR A 1 78 ? -21.657 7.826 20.125 1.00 90.75 78 TYR A O 1
ATOM 656 N N . GLY A 1 79 ? -22.488 6.331 21.570 1.00 90.12 79 GLY A N 1
ATOM 657 C CA . GLY A 1 79 ? -23.389 5.705 20.607 1.00 90.12 79 GLY A CA 1
ATOM 658 C C . GLY A 1 79 ? -22.632 5.100 19.430 1.00 90.12 79 GLY A C 1
ATOM 659 O O . GLY A 1 79 ? -21.700 4.316 19.602 1.00 90.12 79 GLY A O 1
ATOM 660 N N . GLY A 1 80 ? -23.053 5.473 18.220 1.00 89.06 80 GLY A N 1
ATOM 661 C CA . GLY A 1 80 ? -22.395 5.090 16.967 1.00 89.06 80 GLY A CA 1
ATOM 662 C C . GLY A 1 80 ? -21.339 6.085 16.482 1.00 89.06 80 GLY A C 1
ATOM 663 O O . GLY A 1 80 ? -20.777 5.895 15.404 1.00 89.06 80 GLY A O 1
ATOM 664 N N . GLU A 1 81 ? -21.088 7.161 17.226 1.00 92.38 81 GLU A N 1
ATOM 665 C CA . GLU A 1 81 ? -20.110 8.170 16.841 1.00 92.38 81 GLU A CA 1
ATOM 666 C C . GLU A 1 81 ? -18.691 7.772 17.288 1.00 92.38 81 GLU A C 1
ATOM 668 O O . GLU A 1 81 ? -18.513 7.099 18.308 1.00 92.38 81 GLU A O 1
ATOM 673 N N . PRO A 1 82 ? -17.646 8.178 16.545 1.00 92.12 82 PRO A N 1
ATOM 674 C CA . PRO A 1 82 ? -16.274 7.929 16.965 1.00 92.12 82 PRO A CA 1
ATOM 675 C C . PRO A 1 82 ? -15.932 8.684 18.262 1.00 92.12 82 PRO A C 1
ATOM 677 O O . PRO A 1 82 ? -16.504 9.720 18.587 1.00 92.12 82 PRO A O 1
ATOM 680 N N . VAL A 1 83 ? -14.924 8.225 19.005 1.00 92.12 83 VAL A N 1
ATOM 681 C CA . VAL A 1 83 ? -14.579 8.816 20.318 1.00 92.12 83 VAL A CA 1
ATOM 682 C C . VAL A 1 83 ? -14.228 10.314 20.248 1.00 92.12 83 VAL A C 1
ATOM 684 O O . VAL A 1 83 ? -14.377 11.052 21.225 1.00 92.12 83 VAL A O 1
ATOM 687 N N . TRP A 1 84 ? -13.740 10.786 19.101 1.00 91.00 84 TRP A N 1
ATOM 688 C CA . TRP A 1 84 ? -13.228 12.144 18.926 1.00 91.00 84 TRP A CA 1
ATOM 689 C C . TRP A 1 84 ? -14.270 13.170 18.447 1.00 91.00 84 TRP A C 1
ATOM 691 O O . TRP A 1 84 ? -13.925 14.351 18.378 1.00 91.00 84 TRP A O 1
ATOM 701 N N . THR A 1 85 ? -15.525 12.794 18.165 1.00 91.31 85 THR A N 1
ATOM 702 C CA . THR A 1 85 ? -16.542 13.711 17.591 1.00 91.31 85 THR A CA 1
ATOM 703 C C . THR A 1 85 ? -16.846 14.903 18.498 1.00 91.31 85 THR A C 1
ATOM 705 O O . THR A 1 85 ? -16.933 16.038 18.035 1.00 91.31 85 THR A O 1
ATOM 708 N N . GLY A 1 86 ? -16.929 14.672 19.812 1.00 89.38 86 GLY A N 1
ATOM 709 C CA . GLY A 1 86 ? -17.140 15.729 20.808 1.00 89.38 86 GLY A CA 1
ATOM 710 C C . GLY A 1 86 ? -15.874 16.513 21.183 1.00 89.38 86 GLY A C 1
ATOM 711 O O . GLY A 1 86 ? -15.940 17.460 21.970 1.00 89.38 86 GLY A O 1
ATOM 712 N N . TYR A 1 87 ? -14.701 16.133 20.666 1.00 91.56 87 TYR A N 1
ATOM 713 C CA . TYR A 1 87 ? -13.435 16.745 21.060 1.00 91.56 87 TYR A CA 1
ATOM 714 C C . TYR A 1 87 ? -13.127 18.007 20.246 1.00 91.56 87 TYR A C 1
ATOM 716 O O . TYR A 1 87 ? -12.912 17.961 19.036 1.00 91.56 87 TYR A O 1
ATOM 724 N N . ARG A 1 88 ? -12.992 19.150 20.933 1.00 92.25 88 ARG A N 1
ATOM 725 C CA . ARG A 1 88 ? -12.558 20.423 20.337 1.00 92.25 88 ARG A CA 1
ATOM 726 C C . ARG A 1 88 ? -11.238 20.896 20.942 1.00 92.25 88 ARG A C 1
ATOM 728 O O . ARG A 1 88 ? -11.085 20.990 22.158 1.00 92.25 88 ARG A O 1
ATOM 735 N N . ARG A 1 89 ? -10.268 21.235 20.087 1.00 91.44 89 ARG A N 1
ATOM 736 C CA . ARG A 1 89 ? -8.956 21.750 20.510 1.00 91.44 89 ARG A CA 1
ATOM 737 C C . ARG A 1 89 ? -9.002 23.257 20.742 1.00 91.44 89 ARG A C 1
ATOM 739 O O . ARG A 1 89 ? -9.431 24.007 19.871 1.00 91.44 89 ARG A O 1
ATOM 746 N N . ASN A 1 90 ? -8.437 23.696 21.863 1.00 91.75 90 ASN A N 1
ATOM 747 C CA . ASN A 1 90 ? -8.187 25.109 22.127 1.00 91.75 90 ASN A CA 1
ATOM 748 C C . ASN A 1 90 ? -6.841 25.511 21.509 1.00 91.75 90 ASN A C 1
ATOM 750 O O . ASN A 1 90 ? -5.792 25.002 21.905 1.00 91.75 90 ASN A O 1
ATOM 754 N N . HIS A 1 91 ? -6.865 26.404 20.523 1.00 93.38 91 HIS A N 1
ATOM 755 C CA . HIS A 1 91 ? -5.672 26.985 19.908 1.00 93.38 91 HIS A CA 1
ATOM 756 C C . HIS A 1 91 ? -5.921 28.452 19.548 1.00 93.38 91 HIS A C 1
ATOM 758 O O . HIS A 1 91 ? -7.062 28.907 19.479 1.00 93.38 91 HIS A O 1
ATOM 764 N N . LYS A 1 92 ? -4.844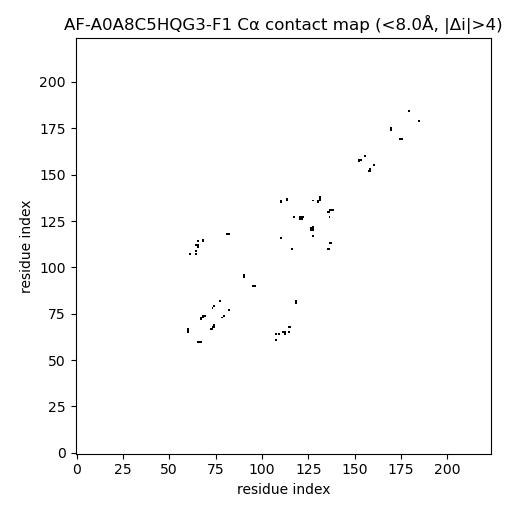 29.212 19.336 1.00 95.12 92 LYS A N 1
ATOM 765 C CA . LYS A 1 92 ? -4.933 30.622 18.946 1.00 95.12 92 LYS A CA 1
ATOM 766 C C . LYS A 1 92 ? -5.147 30.743 17.436 1.00 95.12 92 LYS A C 1
ATOM 768 O O . LYS A 1 92 ? -4.452 30.083 16.669 1.00 95.12 92 LYS A O 1
ATOM 773 N N . GLY A 1 93 ? -6.049 31.636 17.027 1.00 94.50 93 GLY A N 1
ATOM 774 C CA . GLY A 1 93 ? -6.336 31.919 15.616 1.00 94.50 93 GLY A CA 1
ATOM 775 C C . GLY A 1 93 ? -7.201 30.854 14.932 1.00 94.50 93 GLY A C 1
ATOM 776 O O . GLY A 1 93 ? -7.592 29.870 15.551 1.00 94.50 93 GLY A O 1
ATOM 777 N N . GLY A 1 94 ? -7.511 31.070 13.649 1.00 95.50 94 GLY A N 1
ATOM 778 C CA . GLY A 1 94 ? -8.370 30.169 12.867 1.00 95.50 94 GLY A CA 1
ATOM 779 C C . GLY A 1 94 ? -7.686 28.882 12.394 1.00 95.50 94 GLY A C 1
ATOM 780 O O . GLY A 1 94 ? -8.348 27.861 12.263 1.00 95.50 94 GLY A O 1
ATOM 781 N N . ILE A 1 95 ? -6.366 28.901 12.174 1.00 95.00 95 ILE A N 1
ATOM 782 C CA . ILE A 1 95 ? -5.611 27.738 11.684 1.00 95.00 95 ILE A CA 1
ATOM 783 C C . ILE A 1 95 ? -4.895 27.064 12.865 1.00 95.00 95 ILE A C 1
ATOM 785 O O . ILE A 1 95 ? -4.120 27.730 13.559 1.00 95.00 95 ILE A O 1
ATOM 789 N N . PRO A 1 96 ? -5.127 25.764 13.120 1.00 95.19 96 PRO A N 1
ATOM 790 C CA . PRO A 1 96 ? -4.466 25.050 14.204 1.00 95.19 96 PRO A CA 1
ATOM 791 C C . PRO A 1 96 ? -2.970 24.814 13.917 1.00 95.19 96 PRO A C 1
ATOM 793 O O . PRO A 1 96 ? -2.560 24.726 12.759 1.00 95.19 96 PRO A O 1
ATOM 796 N N . PRO A 1 97 ? -2.136 24.632 14.959 1.00 94.88 97 PRO A N 1
ATOM 797 C CA . PRO A 1 97 ? -0.752 24.198 14.788 1.00 94.88 97 PRO A CA 1
ATOM 798 C C . PRO A 1 97 ? -0.666 22.840 14.078 1.00 94.88 97 PRO A C 1
ATOM 800 O O . PRO A 1 97 ? -1.411 21.918 14.423 1.00 94.88 97 PRO A O 1
ATOM 803 N N . GLN A 1 98 ? 0.293 22.710 13.154 1.00 94.00 98 GLN A N 1
ATOM 804 C CA . GLN A 1 98 ? 0.505 21.503 12.338 1.00 94.00 98 GLN A CA 1
ATOM 805 C C . GLN A 1 98 ? 0.835 20.253 13.164 1.00 94.00 98 GLN A C 1
ATOM 807 O O . GLN A 1 98 ? 0.515 19.140 12.766 1.00 94.00 98 GLN A O 1
ATOM 812 N N . LYS A 1 99 ? 1.460 20.421 14.334 1.00 91.12 99 LYS A N 1
ATOM 813 C CA . LYS A 1 99 ? 1.754 19.325 15.264 1.00 91.12 99 LYS A CA 1
ATOM 814 C C . LYS A 1 99 ? 0.961 19.499 16.554 1.00 91.12 99 LYS A C 1
ATOM 816 O O . LYS A 1 99 ? 0.804 20.613 17.059 1.00 91.12 99 LYS A O 1
ATOM 821 N N . THR A 1 100 ? 0.456 18.394 17.089 1.00 89.44 100 THR A N 1
ATOM 822 C CA . THR A 1 100 ? -0.199 18.349 18.401 1.00 89.44 100 THR A CA 1
ATOM 823 C C . THR A 1 100 ? 0.836 18.338 19.532 1.00 89.44 100 THR A C 1
ATOM 825 O O . THR A 1 100 ? 2.029 18.137 19.308 1.00 89.44 100 THR A O 1
ATOM 828 N N . ARG A 1 101 ? 0.380 18.571 20.770 1.00 84.56 101 ARG A N 1
ATOM 829 C CA . ARG A 1 101 ? 1.214 18.428 21.977 1.00 84.56 101 ARG A CA 1
ATOM 830 C C . ARG A 1 101 ? 1.782 17.003 22.085 1.00 84.56 101 ARG A C 1
ATOM 832 O O . ARG A 1 101 ? 1.141 16.062 21.629 1.00 84.56 101 ARG A O 1
ATOM 839 N N . LYS A 1 102 ? 2.948 16.856 22.726 1.00 81.94 102 LYS A N 1
ATOM 840 C CA . LYS A 1 102 ? 3.617 15.553 22.910 1.00 81.94 102 LYS A CA 1
ATOM 841 C C . LYS A 1 102 ? 2.932 14.661 23.952 1.00 81.94 102 LYS A C 1
ATOM 843 O O . LYS A 1 102 ? 2.912 13.451 23.793 1.00 81.94 102 LYS A O 1
ATOM 848 N N . THR A 1 103 ? 2.373 15.253 25.004 1.00 77.00 103 THR A N 1
ATOM 849 C CA . THR A 1 103 ? 1.771 14.525 26.129 1.00 77.00 103 THR A CA 1
ATOM 850 C C . THR A 1 103 ? 0.271 14.332 25.916 1.00 77.00 103 THR A C 1
ATOM 852 O O . THR A 1 103 ? -0.473 15.301 25.726 1.00 77.00 103 THR A O 1
ATOM 855 N N . TYR A 1 104 ? -0.187 13.085 25.958 1.00 69.12 104 TYR A N 1
ATOM 856 C CA . TYR A 1 104 ? -1.593 12.713 25.828 1.00 69.12 104 TYR A CA 1
ATOM 857 C C . TYR A 1 104 ? -2.139 12.207 27.176 1.00 69.12 104 TYR A C 1
ATOM 859 O O . TYR A 1 104 ? -1.411 11.548 27.914 1.00 69.12 104 TYR A O 1
ATOM 867 N N . PRO A 1 105 ? -3.386 12.553 27.538 1.00 64.38 105 PRO A N 1
ATOM 868 C CA . PRO A 1 105 ? -4.029 12.041 28.743 1.00 64.38 105 PRO A CA 1
ATOM 869 C C . PRO A 1 105 ? -4.388 10.557 28.563 1.00 64.38 105 PRO A C 1
ATOM 871 O O . PRO A 1 105 ? -4.984 10.215 27.550 1.00 64.38 105 PRO A O 1
ATOM 874 N N . ASN A 1 106 ? -3.990 9.717 29.524 1.00 65.81 106 ASN A N 1
ATOM 875 C CA . ASN A 1 106 ? -4.566 8.452 30.028 1.00 65.81 106 ASN A CA 1
ATOM 876 C C . ASN A 1 106 ? -5.313 7.456 29.103 1.00 65.81 106 ASN A C 1
ATOM 878 O O . ASN A 1 106 ? -6.003 6.577 29.611 1.00 65.81 106 ASN A O 1
ATOM 882 N N . VAL A 1 107 ? -5.192 7.518 27.778 1.00 70.12 107 VAL A N 1
ATOM 883 C CA . VAL A 1 107 ? -5.798 6.516 26.887 1.00 70.12 107 VAL A CA 1
ATOM 884 C C . VAL A 1 107 ? -4.852 5.326 26.739 1.00 70.12 107 VAL A C 1
ATOM 886 O O . VAL A 1 107 ? -3.733 5.469 26.246 1.00 70.12 107 VAL A O 1
ATOM 889 N N . ILE A 1 108 ? -5.316 4.145 27.150 1.00 73.75 108 ILE A N 1
ATOM 890 C CA . ILE A 1 108 ? -4.612 2.876 26.948 1.00 73.75 108 ILE A CA 1
ATOM 891 C C . ILE A 1 108 ? -4.831 2.445 25.495 1.00 73.75 108 ILE A C 1
ATOM 893 O O . ILE A 1 108 ? -5.912 1.989 25.125 1.00 73.75 108 ILE A O 1
ATOM 897 N N . ILE A 1 109 ? -3.807 2.601 24.658 1.00 80.94 109 ILE A N 1
ATOM 898 C CA . ILE A 1 109 ? -3.827 2.124 23.273 1.00 80.94 109 ILE A CA 1
ATOM 899 C C . ILE A 1 109 ? -3.271 0.699 23.269 1.00 80.94 109 ILE A C 1
ATOM 901 O O . ILE A 1 109 ? -2.069 0.501 23.426 1.00 80.94 109 ILE A O 1
ATOM 905 N N . ASN A 1 110 ? -4.151 -0.290 23.112 1.00 76.75 110 ASN A N 1
ATOM 906 C CA . ASN A 1 110 ? -3.774 -1.696 22.969 1.00 76.75 110 ASN A CA 1
ATOM 907 C C . ASN A 1 110 ? -4.006 -2.141 21.508 1.00 76.75 110 ASN A C 1
ATOM 909 O O . ASN A 1 110 ? -5.096 -1.883 20.989 1.00 76.75 110 ASN A O 1
ATOM 913 N N . PRO A 1 111 ? -3.042 -2.816 20.845 1.00 77.06 111 PRO A N 1
ATOM 914 C CA . PRO A 1 111 ? -3.205 -3.336 19.480 1.00 77.06 111 PRO A CA 1
ATOM 915 C C . PRO A 1 111 ? -4.404 -4.282 19.310 1.00 77.06 111 PRO A C 1
ATOM 917 O O . PRO A 1 111 ? -4.978 -4.366 18.229 1.00 77.06 111 PRO A O 1
ATOM 920 N N . GLN A 1 112 ? -4.821 -4.970 20.375 1.00 79.50 112 GLN A N 1
ATOM 921 C CA . GLN A 1 112 ? -5.976 -5.873 20.349 1.00 79.50 112 GLN A CA 1
ATOM 922 C C . GLN A 1 112 ? -7.315 -5.127 20.258 1.00 79.50 112 GLN A C 1
ATOM 924 O O . GLN A 1 112 ? -8.330 -5.722 19.901 1.00 79.50 112 GLN A O 1
ATOM 929 N N . ASN A 1 113 ? -7.346 -3.821 20.546 1.00 86.19 113 ASN A N 1
ATOM 930 C CA . ASN A 1 113 ? -8.568 -3.027 20.482 1.00 86.19 113 ASN A CA 1
ATOM 931 C C . ASN A 1 113 ? -8.836 -2.527 19.053 1.00 86.19 113 ASN A C 1
ATOM 933 O O . ASN A 1 113 ? -8.778 -1.332 18.755 1.00 86.19 113 ASN A O 1
ATOM 937 N N . VAL A 1 114 ? -9.135 -3.470 18.161 1.00 85.19 114 VAL A N 1
ATOM 938 C CA . VAL A 1 114 ? -9.362 -3.216 16.730 1.00 85.19 114 VAL A CA 1
ATOM 939 C C . VAL A 1 114 ? -10.506 -2.224 16.513 1.00 85.19 114 VAL A C 1
ATOM 941 O O . VAL A 1 114 ? -10.386 -1.334 15.677 1.00 85.19 114 VAL A O 1
ATOM 944 N N . LYS A 1 115 ? -11.581 -2.320 17.311 1.00 87.50 115 LYS A N 1
ATOM 945 C CA . LYS A 1 115 ? -12.743 -1.417 17.238 1.00 87.50 115 LYS A CA 1
ATOM 946 C C . LYS A 1 115 ? -12.348 0.037 17.486 1.00 87.50 115 LYS A C 1
ATOM 948 O O . LYS A 1 115 ? -12.775 0.909 16.737 1.00 87.50 115 LYS A O 1
ATOM 953 N N . LEU A 1 116 ? -11.504 0.297 18.487 1.00 88.12 116 LEU A N 1
ATOM 954 C CA . LEU A 1 116 ? -10.989 1.639 18.763 1.00 88.12 116 LEU A CA 1
ATOM 955 C C . LEU A 1 116 ? -10.044 2.117 17.656 1.00 88.12 116 LEU A C 1
ATOM 957 O O . LEU A 1 116 ? -10.189 3.233 17.162 1.00 88.12 116 LEU A O 1
ATOM 961 N N . LEU A 1 117 ? -9.079 1.282 17.258 1.00 86.81 117 LEU A N 1
ATOM 962 C CA . LEU A 1 117 ? -8.070 1.645 16.256 1.00 86.81 117 LEU A CA 1
ATOM 963 C C . LEU A 1 117 ? -8.703 1.968 14.898 1.00 86.81 117 LEU A C 1
ATOM 965 O O . LEU A 1 117 ? -8.301 2.929 14.240 1.00 86.81 117 LEU A O 1
ATOM 969 N N . GLN A 1 118 ? -9.738 1.222 14.515 1.00 87.62 118 GLN A N 1
ATOM 970 C CA . GLN A 1 118 ? -10.468 1.428 13.270 1.00 87.62 118 GLN A CA 1
ATOM 971 C C . GLN A 1 118 ? -11.141 2.810 13.198 1.00 87.62 118 GLN A C 1
ATOM 973 O O . GLN A 1 118 ? -11.226 3.373 12.111 1.00 87.62 118 GLN A O 1
ATOM 978 N N . GLN A 1 119 ? -11.547 3.415 14.324 1.00 89.31 119 GLN A N 1
ATOM 979 C CA . GLN A 1 119 ? -12.170 4.753 14.339 1.00 89.31 119 GLN A CA 1
ATOM 980 C C . GLN A 1 119 ? -11.227 5.884 13.901 1.00 89.31 119 GLN A C 1
ATOM 982 O O . GLN A 1 119 ? -11.685 6.966 13.526 1.00 89.31 119 GLN A O 1
ATOM 987 N N . PHE A 1 120 ? -9.914 5.666 13.991 1.00 88.44 120 PHE A N 1
ATOM 988 C CA . PHE A 1 120 ? -8.898 6.650 13.611 1.00 88.44 120 PHE A CA 1
ATOM 989 C C . PHE A 1 120 ? -8.403 6.466 12.174 1.00 88.44 120 PHE A C 1
ATOM 991 O O . PHE A 1 120 ? -7.560 7.238 11.713 1.00 88.44 120 PHE A O 1
ATOM 998 N N . ILE A 1 121 ? -8.930 5.471 11.458 1.00 87.50 121 ILE A N 1
ATOM 999 C CA . ILE A 1 121 ? -8.561 5.170 10.082 1.00 87.50 121 ILE A CA 1
ATOM 1000 C C . ILE A 1 121 ? -9.786 5.396 9.201 1.00 87.50 121 ILE A C 1
ATOM 1002 O O . ILE A 1 121 ? -10.849 4.821 9.410 1.00 87.50 121 ILE A O 1
ATOM 1006 N N . SER A 1 122 ? -9.640 6.255 8.195 1.00 83.31 122 SER A N 1
ATOM 1007 C CA . SER A 1 12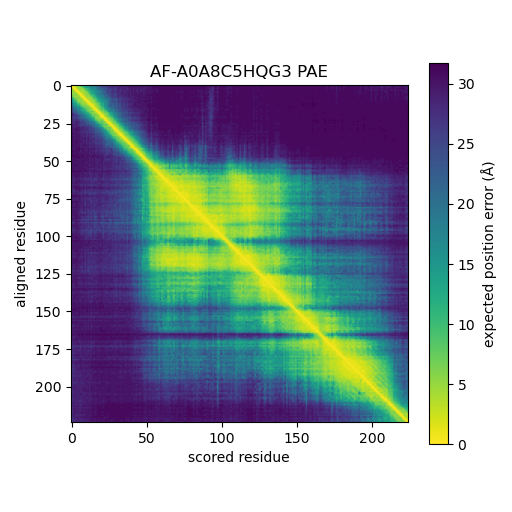2 ? -10.735 6.520 7.265 1.00 83.31 122 SER A CA 1
ATOM 1008 C C . SER A 1 122 ? -11.019 5.285 6.395 1.00 83.31 122 SER A C 1
ATOM 1010 O O . SER A 1 122 ? -10.085 4.740 5.795 1.00 83.31 122 SER A O 1
ATOM 1012 N N . PRO A 1 123 ? -12.296 4.883 6.249 1.00 82.06 123 PRO A N 1
ATOM 1013 C CA . PRO A 1 123 ? -12.681 3.721 5.453 1.00 82.06 123 PRO A CA 1
ATOM 1014 C C . PRO A 1 123 ? -12.476 3.914 3.946 1.00 82.06 123 PRO A C 1
ATOM 1016 O O . PRO A 1 123 ? -12.426 2.936 3.210 1.00 82.06 123 PRO A O 1
ATOM 1019 N N . HIS A 1 124 ? -12.337 5.156 3.476 1.00 83.50 124 HIS A N 1
ATOM 1020 C CA . HIS A 1 124 ? -12.284 5.473 2.045 1.00 83.50 124 HIS A CA 1
ATOM 1021 C C . HIS A 1 124 ? -10.877 5.755 1.512 1.00 83.50 124 HIS A C 1
ATOM 1023 O O . HIS A 1 124 ? -10.696 5.863 0.304 1.00 83.50 124 HIS A O 1
ATOM 1029 N N . THR A 1 125 ? -9.875 5.906 2.381 1.00 81.69 125 THR A N 1
ATOM 1030 C CA . THR A 1 125 ? -8.550 6.404 1.967 1.00 81.69 125 THR A CA 1
ATOM 1031 C C . THR A 1 125 ? -7.537 5.292 1.682 1.00 81.69 125 THR A C 1
ATOM 1033 O O . THR A 1 125 ? -6.353 5.584 1.560 1.00 81.69 125 THR A O 1
ATOM 1036 N N . GLY A 1 126 ? -7.956 4.019 1.661 1.00 76.69 126 GLY A N 1
ATOM 1037 C CA . GLY A 1 126 ? -7.048 2.859 1.571 1.00 76.69 126 GLY A CA 1
ATOM 1038 C C . GLY A 1 126 ? -6.106 2.702 2.776 1.00 76.69 126 GLY A C 1
ATOM 1039 O O . GLY A 1 126 ? -5.303 1.780 2.830 1.00 76.69 126 GLY A O 1
ATOM 1040 N N . ALA A 1 127 ? -6.207 3.580 3.781 1.00 83.56 127 ALA A N 1
ATOM 1041 C CA . ALA A 1 127 ? -5.361 3.562 4.972 1.00 83.56 127 ALA A CA 1
ATOM 1042 C C . ALA A 1 127 ? -5.607 2.327 5.858 1.00 83.56 127 ALA A C 1
ATOM 1044 O O . ALA A 1 127 ? -4.758 1.961 6.664 1.00 83.56 127 ALA A O 1
ATOM 1045 N N . ILE A 1 128 ? -6.770 1.682 5.715 1.00 82.94 128 ILE A N 1
ATOM 1046 C CA . ILE A 1 128 ? -7.039 0.396 6.361 1.00 82.94 128 ILE A CA 1
ATOM 1047 C C . ILE A 1 128 ? -6.176 -0.697 5.724 1.00 82.94 128 ILE A C 1
ATOM 1049 O O . ILE A 1 128 ? -5.641 -1.533 6.445 1.00 82.94 128 ILE A O 1
ATOM 1053 N N . ASP A 1 129 ? -6.009 -0.676 4.402 1.00 82.00 129 ASP A N 1
ATOM 1054 C CA . ASP A 1 129 ? -5.229 -1.688 3.690 1.00 82.00 129 ASP A CA 1
ATOM 1055 C C . ASP A 1 129 ? -3.747 -1.542 4.024 1.00 82.00 129 ASP A C 1
ATOM 1057 O O . ASP A 1 129 ? -3.131 -2.507 4.456 1.00 82.00 129 ASP A O 1
ATOM 1061 N N . THR A 1 130 ? -3.217 -0.314 4.031 1.00 82.75 130 THR A N 1
ATOM 1062 C CA . THR A 1 130 ? -1.837 -0.082 4.487 1.00 82.75 130 THR A CA 1
ATOM 1063 C C . THR A 1 130 ? -1.633 -0.495 5.948 1.00 82.75 130 THR A C 1
ATOM 1065 O O . THR A 1 130 ? -0.601 -1.068 6.295 1.00 82.75 130 THR A O 1
ATOM 1068 N N . 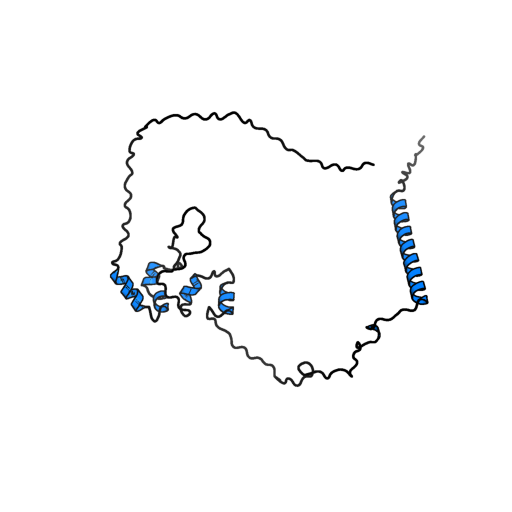ALA A 1 131 ? -2.615 -0.258 6.824 1.00 83.50 131 ALA A N 1
ATOM 1069 C CA . ALA A 1 131 ? -2.544 -0.710 8.211 1.00 83.50 131 ALA A CA 1
ATOM 1070 C C . ALA A 1 131 ? -2.549 -2.245 8.333 1.00 83.50 131 ALA A C 1
ATOM 1072 O O . ALA A 1 131 ? -1.839 -2.782 9.184 1.00 83.50 131 ALA A O 1
ATOM 1073 N N . ARG A 1 132 ? -3.308 -2.955 7.491 1.00 85.81 132 ARG A N 1
ATOM 1074 C CA . ARG A 1 132 ? -3.289 -4.426 7.416 1.00 85.81 132 ARG A CA 1
ATOM 1075 C C . ARG A 1 132 ? -1.964 -4.949 6.862 1.00 85.81 132 ARG A C 1
ATOM 1077 O O . ARG A 1 132 ? -1.390 -5.847 7.469 1.00 85.81 132 ARG A O 1
ATOM 1084 N N . ASP A 1 133 ? -1.445 -4.344 5.795 1.00 85.88 133 ASP A N 1
ATOM 1085 C CA . ASP A 1 133 ? -0.181 -4.729 5.147 1.00 85.88 133 ASP A CA 1
ATOM 1086 C C . ASP A 1 133 ? 1.018 -4.601 6.095 1.00 85.88 133 ASP A C 1
ATOM 1088 O O . ASP A 1 133 ? 1.932 -5.425 6.088 1.00 85.88 133 ASP A O 1
ATOM 1092 N N . HIS A 1 134 ? 1.003 -3.582 6.958 1.00 84.75 134 HIS A N 1
ATOM 1093 C CA . HIS A 1 134 ? 2.016 -3.387 7.996 1.00 84.75 134 HIS A CA 1
ATOM 1094 C C . HIS A 1 134 ? 1.751 -4.187 9.286 1.00 84.75 134 HIS A C 1
ATOM 1096 O O . HIS A 1 134 ? 2.531 -4.084 10.233 1.00 84.75 134 HIS A O 1
ATOM 1102 N N . GLY A 1 135 ? 0.670 -4.971 9.349 1.00 83.81 135 GLY A N 1
ATOM 1103 C CA . GLY A 1 135 ? 0.331 -5.810 10.502 1.00 83.81 135 GLY A CA 1
ATOM 1104 C C . GLY A 1 135 ? -0.249 -5.060 11.707 1.00 83.81 135 GLY A C 1
ATOM 1105 O O . GLY A 1 135 ? -0.289 -5.612 12.805 1.00 83.81 135 GLY A O 1
ATOM 1106 N N . PHE A 1 136 ? -0.709 -3.815 11.541 1.00 80.81 136 PHE A N 1
ATOM 1107 C CA . PHE A 1 136 ? -1.353 -3.042 12.612 1.00 80.81 136 PHE A CA 1
ATOM 1108 C C . PHE A 1 136 ? -2.806 -3.447 12.863 1.00 80.81 136 PHE A C 1
ATOM 1110 O O . PHE A 1 136 ? -3.314 -3.239 13.964 1.00 80.81 136 PHE A O 1
ATOM 1117 N N . LEU A 1 137 ? -3.483 -4.003 11.855 1.00 82.94 137 LEU A N 1
ATOM 1118 C CA . LEU A 1 137 ? -4.848 -4.506 11.979 1.00 82.94 137 LEU A CA 1
ATOM 1119 C C . LEU A 1 137 ? -4.901 -5.994 11.627 1.00 82.94 137 LEU A C 1
ATOM 1121 O O . LEU A 1 137 ? -4.450 -6.368 10.542 1.00 82.94 137 LEU A O 1
ATOM 1125 N N . PRO A 1 138 ? -5.490 -6.843 12.488 1.00 82.62 138 PRO A N 1
ATOM 1126 C CA . PRO A 1 138 ? -5.714 -8.238 12.149 1.00 82.62 138 PRO A CA 1
ATOM 1127 C C . PRO A 1 138 ? -6.764 -8.356 11.036 1.00 82.62 138 PRO A C 1
ATOM 1129 O O . PRO A 1 138 ? -7.762 -7.631 11.012 1.00 82.62 138 PRO A O 1
ATOM 1132 N N . PHE A 1 139 ? -6.551 -9.295 10.118 1.00 85.19 139 PHE A N 1
ATOM 1133 C CA . PHE A 1 139 ? -7.492 -9.655 9.059 1.00 85.19 139 PHE A CA 1
ATOM 1134 C C . PHE A 1 139 ? -7.372 -11.149 8.731 1.00 85.19 139 PHE A C 1
ATOM 1136 O O . PHE A 1 139 ? -6.399 -11.800 9.111 1.00 85.19 139 PHE A O 1
ATOM 1143 N N . SER A 1 140 ? -8.381 -11.713 8.063 1.00 83.44 140 SER A N 1
ATOM 1144 C CA . SER A 1 140 ? -8.368 -13.122 7.662 1.00 83.44 140 SER A CA 1
ATOM 1145 C C . SER A 1 140 ? -7.522 -13.294 6.403 1.00 83.44 140 SER A C 1
ATOM 1147 O O . SER A 1 140 ? -7.851 -12.738 5.356 1.00 83.44 140 SER A O 1
ATOM 1149 N N . ILE A 1 141 ? -6.435 -14.057 6.517 1.00 88.06 141 ILE A N 1
ATOM 1150 C CA . ILE A 1 141 ? -5.631 -14.487 5.374 1.00 88.06 141 ILE A CA 1
ATOM 1151 C C . ILE A 1 141 ? -6.139 -15.877 4.981 1.00 88.06 141 ILE A C 1
ATOM 1153 O O . ILE A 1 141 ? -5.985 -16.810 5.776 1.00 88.06 141 ILE A O 1
ATOM 1157 N N . PRO A 1 142 ? -6.775 -16.040 3.808 1.00 91.25 142 PRO A N 1
ATOM 1158 C CA . PRO A 1 142 ? -7.193 -17.355 3.358 1.00 91.25 142 PRO A CA 1
ATOM 1159 C C . PRO A 1 142 ? -5.958 -18.226 3.133 1.00 91.25 142 PRO A C 1
ATOM 1161 O O . PRO A 1 142 ? -4.966 -17.788 2.549 1.00 91.25 142 PRO A O 1
ATOM 1164 N N . PHE A 1 143 ? -6.026 -19.471 3.595 1.00 92.25 143 PHE A N 1
ATOM 1165 C CA . PHE A 1 143 ? -5.037 -20.468 3.223 1.00 92.25 143 PHE A CA 1
ATOM 1166 C C . PHE A 1 143 ? -5.224 -20.813 1.743 1.00 92.25 143 PHE A C 1
ATOM 1168 O O . PHE A 1 143 ? -6.338 -21.111 1.311 1.00 92.25 143 PHE A O 1
ATOM 1175 N N . VAL A 1 144 ? -4.142 -20.743 0.974 1.00 92.75 144 VAL A N 1
ATOM 1176 C CA . VAL A 1 144 ? -4.126 -21.079 -0.450 1.00 92.75 144 VAL A CA 1
ATOM 1177 C C . VAL A 1 144 ? -3.152 -22.232 -0.638 1.00 92.75 144 VAL A C 1
ATOM 1179 O O . VAL A 1 144 ? -1.971 -22.104 -0.314 1.00 92.75 144 VAL A O 1
ATOM 1182 N N . GLU A 1 145 ? -3.651 -23.356 -1.147 1.00 90.94 145 GLU A N 1
ATOM 1183 C CA . GLU A 1 145 ? -2.803 -24.477 -1.547 1.00 90.94 145 GLU A CA 1
ATOM 1184 C C . GLU A 1 145 ? -2.143 -24.169 -2.889 1.00 90.94 145 GLU A C 1
ATOM 1186 O O . GLU A 1 145 ? -2.805 -23.822 -3.867 1.00 90.94 145 GLU A O 1
ATOM 1191 N N . PHE A 1 146 ? -0.821 -24.302 -2.938 1.00 86.00 146 PHE A N 1
ATOM 1192 C CA . PHE A 1 146 ? -0.064 -24.208 -4.176 1.00 86.00 146 PHE A CA 1
ATOM 1193 C C . PHE A 1 146 ? 0.048 -25.611 -4.781 1.00 86.00 146 PHE A C 1
ATOM 1195 O O . PHE A 1 146 ? 0.769 -26.467 -4.266 1.00 86.00 146 PHE A O 1
ATOM 1202 N N . THR A 1 147 ? -0.664 -25.853 -5.879 1.00 81.75 147 THR A N 1
ATOM 1203 C CA . THR A 1 147 ? -0.622 -27.117 -6.631 1.00 81.75 147 THR A CA 1
ATOM 1204 C C . THR A 1 147 ? 0.474 -27.075 -7.695 1.00 81.75 147 THR A C 1
ATOM 1206 O O . THR A 1 147 ? 0.197 -27.176 -8.883 1.00 81.75 147 THR A O 1
ATOM 1209 N N . ALA A 1 148 ? 1.725 -26.839 -7.299 1.00 78.56 148 ALA A N 1
ATOM 1210 C CA . ALA A 1 148 ? 2.835 -27.190 -8.178 1.00 78.56 148 ALA A CA 1
ATOM 1211 C C . ALA A 1 148 ? 3.186 -28.648 -7.877 1.00 78.56 148 ALA A C 1
ATOM 1213 O O . ALA A 1 148 ? 3.661 -28.955 -6.785 1.00 78.56 148 ALA A O 1
ATOM 1214 N N . GLU A 1 149 ? 2.893 -29.553 -8.807 1.00 75.50 149 GLU A N 1
ATOM 1215 C CA . GLU A 1 149 ? 3.088 -30.991 -8.595 1.00 75.50 149 GLU A CA 1
ATOM 1216 C C . GLU A 1 149 ? 4.572 -31.353 -8.395 1.00 75.50 149 GLU A C 1
ATOM 1218 O O . GLU A 1 149 ? 4.870 -32.309 -7.684 1.00 75.50 149 GLU A O 1
ATOM 1223 N N . ASP A 1 150 ? 5.498 -30.538 -8.918 1.00 83.56 150 ASP A N 1
ATOM 1224 C CA . ASP A 1 150 ? 6.942 -30.767 -8.832 1.00 83.56 150 ASP A CA 1
ATOM 1225 C C . ASP A 1 150 ? 7.714 -29.516 -8.369 1.00 83.56 150 ASP A C 1
ATOM 1227 O O . ASP A 1 150 ? 8.147 -28.682 -9.164 1.00 83.56 150 ASP A O 1
ATOM 1231 N N . TYR A 1 151 ? 7.994 -29.418 -7.066 1.00 82.62 151 TYR A N 1
ATOM 1232 C CA . TYR A 1 151 ? 8.876 -28.396 -6.465 1.00 82.62 151 TYR A CA 1
ATOM 1233 C C . TYR A 1 151 ? 10.373 -28.695 -6.663 1.00 82.62 151 TYR A C 1
ATOM 1235 O O . TYR A 1 151 ? 11.208 -28.466 -5.782 1.00 82.62 151 TYR A O 1
ATOM 1243 N N . SER A 1 152 ? 10.737 -29.270 -7.807 1.00 87.75 152 SER A N 1
ATOM 1244 C CA . SER A 1 152 ? 12.118 -29.642 -8.088 1.00 87.75 152 SER A CA 1
ATOM 1245 C C . SER A 1 152 ? 12.857 -28.504 -8.787 1.00 87.75 152 SER A C 1
ATOM 1247 O O . SER A 1 152 ? 12.633 -28.234 -9.963 1.00 87.75 152 SER A O 1
ATOM 1249 N N . ASN A 1 153 ? 13.842 -27.901 -8.115 1.00 87.62 153 ASN A N 1
ATOM 1250 C CA . ASN A 1 153 ? 14.737 -26.898 -8.717 1.00 87.62 153 ASN A CA 1
ATOM 1251 C C . ASN A 1 153 ? 15.804 -27.517 -9.643 1.00 87.62 153 ASN A C 1
ATOM 1253 O O . ASN A 1 153 ? 16.909 -26.998 -9.776 1.00 87.62 153 ASN A O 1
ATOM 1257 N N . ARG A 1 154 ? 15.499 -28.666 -10.257 1.00 86.19 154 ARG A N 1
ATOM 1258 C CA . ARG A 1 154 ? 16.389 -29.380 -11.185 1.00 86.19 154 ARG A CA 1
ATOM 1259 C C . ARG A 1 154 ? 16.294 -28.868 -12.618 1.00 86.19 154 ARG A C 1
ATOM 1261 O O . ARG A 1 154 ? 17.049 -29.329 -13.462 1.00 86.19 154 ARG A O 1
ATOM 1268 N N . HIS A 1 155 ? 15.362 -27.963 -12.898 1.00 86.81 155 HIS A N 1
ATOM 1269 C CA . HIS A 1 155 ? 15.241 -27.348 -14.209 1.00 86.81 155 HIS A CA 1
ATOM 1270 C C . HIS A 1 155 ? 16.374 -26.332 -14.427 1.00 86.81 155 HIS A C 1
ATOM 1272 O O . HIS A 1 155 ? 16.595 -25.459 -13.588 1.00 86.81 155 HIS A O 1
ATOM 1278 N N . ASP A 1 156 ? 17.052 -26.394 -15.573 1.00 89.12 156 ASP A N 1
ATOM 1279 C CA . ASP A 1 156 ? 18.239 -25.574 -15.870 1.00 89.12 156 ASP A CA 1
ATOM 1280 C C . ASP A 1 156 ? 17.985 -24.057 -15.806 1.00 89.12 156 ASP A C 1
ATOM 1282 O O . ASP A 1 156 ? 18.909 -23.286 -15.568 1.00 89.12 156 ASP A O 1
ATOM 1286 N N . ALA A 1 157 ? 16.730 -23.619 -15.970 1.00 88.69 157 ALA A N 1
ATOM 1287 C CA . ALA A 1 157 ? 16.348 -22.207 -15.845 1.00 88.69 157 ALA A CA 1
ATOM 1288 C C . ALA A 1 157 ? 16.421 -21.656 -14.409 1.00 88.69 157 ALA A C 1
ATOM 1290 O O . ALA A 1 157 ? 16.604 -20.454 -14.236 1.00 88.69 157 ALA A O 1
ATOM 1291 N N . VAL A 1 158 ? 16.244 -22.507 -13.391 1.00 90.12 158 VAL A N 1
ATOM 1292 C CA . VAL A 1 158 ? 16.373 -22.120 -11.970 1.00 90.12 158 VAL A CA 1
ATOM 1293 C C . VAL A 1 158 ? 17.702 -22.581 -11.362 1.00 90.12 158 VAL A C 1
ATOM 1295 O O . VAL A 1 158 ? 18.033 -22.199 -10.240 1.00 90.12 158 VAL A O 1
ATOM 1298 N N . GLY A 1 159 ? 18.464 -23.394 -12.098 1.00 87.81 159 GLY A N 1
ATOM 1299 C CA . GLY A 1 159 ? 19.807 -23.838 -11.745 1.00 87.81 159 GLY A CA 1
ATOM 1300 C C . GLY A 1 159 ? 20.906 -22.909 -12.268 1.00 87.81 159 GLY A C 1
ATOM 1301 O O . GLY A 1 159 ? 20.666 -21.937 -12.982 1.00 87.81 159 GLY A O 1
ATOM 1302 N N . SER A 1 160 ? 22.155 -23.210 -11.915 1.00 88.06 160 SER A N 1
ATOM 1303 C CA . SER A 1 160 ? 23.309 -22.511 -12.484 1.00 88.06 160 SER A CA 1
ATOM 1304 C C . SER A 1 160 ? 23.528 -22.947 -13.931 1.00 88.06 160 SER A C 1
ATOM 1306 O O . SER A 1 160 ? 23.908 -24.089 -14.183 1.00 88.06 160 SER A O 1
ATOM 1308 N N . THR A 1 161 ? 23.333 -22.037 -14.885 1.00 89.12 161 THR A N 1
ATOM 1309 C CA . THR A 1 161 ? 23.692 -22.284 -16.284 1.00 89.12 161 THR A CA 1
ATOM 1310 C C . THR A 1 161 ? 25.219 -22.346 -16.412 1.00 89.12 161 THR A C 1
ATOM 1312 O O . THR A 1 161 ? 25.894 -21.412 -15.966 1.00 89.12 161 THR A O 1
ATOM 1315 N N . PRO A 1 162 ? 25.794 -23.415 -16.997 1.00 88.31 162 PRO A N 1
ATOM 1316 C CA . PRO A 1 162 ? 27.231 -23.498 -17.221 1.00 88.31 162 PRO A CA 1
ATOM 1317 C C . PRO A 1 162 ? 27.740 -22.270 -17.987 1.00 88.31 162 PRO A C 1
ATOM 1319 O O . PRO A 1 162 ? 27.088 -21.841 -18.946 1.00 88.31 162 PRO A O 1
ATOM 1322 N N . PRO A 1 163 ? 28.885 -21.687 -17.590 1.00 85.31 163 PRO A N 1
ATOM 1323 C CA . PRO A 1 163 ? 29.436 -20.553 -18.306 1.00 85.31 163 PRO A CA 1
ATOM 1324 C C . PRO A 1 163 ? 29.802 -20.981 -19.724 1.00 85.31 163 PRO A C 1
ATOM 1326 O O . PRO A 1 163 ? 30.271 -22.096 -19.964 1.00 85.31 163 PRO A O 1
ATOM 1329 N N . ALA A 1 164 ? 29.604 -20.073 -20.669 1.00 86.06 164 ALA A N 1
ATOM 1330 C CA . ALA A 1 164 ? 30.06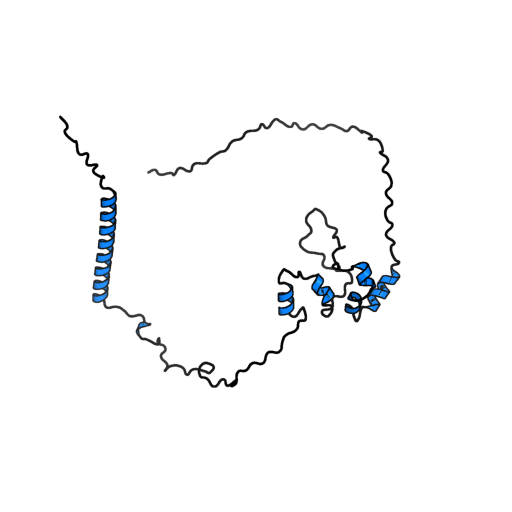1 -20.283 -22.028 1.00 86.06 164 ALA A CA 1
ATOM 1331 C C . ALA A 1 164 ? 31.585 -20.468 -22.077 1.00 86.06 164 ALA A C 1
ATOM 1333 O O . ALA A 1 164 ? 32.285 -19.961 -21.192 1.00 86.06 164 ALA A O 1
ATOM 1334 N N . PRO A 1 165 ? 32.108 -21.198 -23.083 1.00 82.56 165 PRO A N 1
ATOM 1335 C CA . PRO A 1 165 ? 33.541 -21.417 -23.236 1.00 82.56 165 PRO A CA 1
ATOM 1336 C C . PRO A 1 165 ? 34.248 -20.064 -23.216 1.00 82.56 165 PRO A C 1
ATOM 1338 O O . PRO A 1 165 ? 33.987 -19.208 -24.055 1.00 82.56 165 PRO A O 1
ATOM 1341 N N . ALA A 1 166 ? 35.061 -19.863 -22.182 1.00 63.78 166 ALA A N 1
ATOM 1342 C CA . ALA A 1 166 ? 35.563 -18.567 -21.769 1.00 63.78 166 ALA A CA 1
ATOM 1343 C C . ALA A 1 166 ? 36.226 -17.809 -22.924 1.00 63.78 166 ALA A C 1
ATOM 1345 O O . ALA A 1 166 ? 37.362 -18.087 -23.303 1.00 63.78 166 ALA A O 1
ATOM 1346 N N . SER A 1 167 ? 35.538 -16.792 -23.421 1.00 62.06 167 SER A N 1
ATOM 1347 C CA . SER A 1 167 ? 36.182 -15.666 -24.061 1.00 62.06 167 SER A CA 1
ATOM 1348 C C . SER A 1 167 ? 35.919 -14.455 -23.186 1.00 62.06 167 SER A C 1
ATOM 1350 O O . SER A 1 167 ? 34.775 -14.116 -22.901 1.00 62.06 167 SER A O 1
ATOM 1352 N N . THR A 1 168 ? 36.967 -13.722 -22.830 1.00 74.81 168 THR A N 1
ATOM 1353 C CA . THR A 1 168 ? 36.886 -12.322 -22.367 1.00 74.81 168 THR A CA 1
ATOM 1354 C C . THR A 1 168 ? 36.298 -11.396 -23.452 1.00 74.81 168 THR A C 1
ATOM 1356 O O . THR A 1 168 ? 36.404 -10.176 -23.382 1.00 74.81 168 THR A O 1
ATOM 1359 N N . GLU A 1 169 ? 35.725 -11.985 -24.499 1.00 80.31 169 GLU A N 1
ATOM 1360 C CA . GLU A 1 169 ? 35.261 -11.374 -25.718 1.00 80.31 169 GLU A CA 1
ATOM 1361 C C . GLU A 1 169 ? 33.739 -11.513 -25.807 1.00 80.31 169 GLU A C 1
ATOM 1363 O O . GLU A 1 169 ? 33.186 -12.523 -25.356 1.00 80.31 169 GLU A O 1
ATOM 1368 N N . PRO A 1 170 ? 33.063 -10.525 -26.411 1.00 88.38 170 PRO A N 1
ATOM 1369 C CA . PRO A 1 170 ? 31.636 -10.594 -26.683 1.00 88.38 170 PRO A CA 1
ATOM 1370 C C . PRO A 1 170 ? 31.237 -11.862 -27.449 1.00 88.38 170 PRO A C 1
ATOM 1372 O O . PRO A 1 170 ? 31.989 -12.347 -28.291 1.00 88.38 170 PRO A O 1
ATOM 1375 N N . TRP A 1 171 ? 30.006 -12.333 -27.221 1.00 86.56 171 TRP A N 1
ATOM 1376 C CA . TRP A 1 171 ? 29.469 -13.574 -27.803 1.00 86.56 171 TRP A CA 1
ATOM 1377 C C . TRP A 1 171 ? 29.582 -13.664 -29.330 1.00 86.56 171 TRP A C 1
ATOM 1379 O O . TRP A 1 171 ? 29.750 -14.740 -29.898 1.00 86.56 171 TRP A O 1
ATOM 1389 N N . TYR A 1 172 ? 29.481 -12.521 -30.004 1.00 89.19 172 TYR A N 1
ATOM 1390 C CA . TYR A 1 172 ? 29.638 -12.418 -31.443 1.00 89.19 172 TYR A CA 1
ATOM 1391 C C . TYR A 1 172 ? 30.713 -11.394 -31.788 1.00 89.19 172 TYR A C 1
ATOM 1393 O O . TYR A 1 172 ? 30.832 -10.349 -31.148 1.00 89.19 172 TYR A O 1
ATOM 1401 N N . TYR A 1 173 ? 31.450 -11.657 -32.867 1.00 87.31 173 TYR A N 1
ATOM 1402 C CA . TYR A 1 173 ? 32.538 -10.791 -33.322 1.00 87.31 173 TYR A CA 1
ATOM 1403 C C . TYR A 1 173 ? 32.079 -9.362 -33.668 1.00 87.31 173 TYR A C 1
ATOM 1405 O O . TYR A 1 173 ? 32.849 -8.425 -33.496 1.00 87.31 173 TYR A O 1
ATOM 1413 N N . TRP A 1 174 ? 30.830 -9.180 -34.116 1.00 90.50 174 TRP A N 1
ATOM 1414 C CA . TRP A 1 174 ? 30.275 -7.883 -34.526 1.00 90.50 174 TRP A CA 1
ATOM 1415 C C . TRP A 1 174 ? 29.926 -6.947 -33.362 1.00 90.50 174 TRP A C 1
ATOM 1417 O O . TRP A 1 174 ? 29.584 -5.793 -33.596 1.00 90.50 174 TRP A O 1
ATOM 1427 N N . TYR A 1 175 ? 30.040 -7.421 -32.118 1.00 90.88 175 TYR A N 1
ATOM 1428 C CA . TYR A 1 175 ? 30.013 -6.565 -30.931 1.00 90.88 175 TYR A CA 1
ATOM 1429 C C . TYR A 1 175 ? 31.360 -5.895 -30.636 1.00 90.88 175 TYR A C 1
ATOM 1431 O O . TYR A 1 175 ? 31.419 -5.025 -29.771 1.00 90.88 175 TYR A O 1
ATOM 1439 N N . LYS A 1 176 ? 32.448 -6.315 -31.293 1.00 88.19 176 LYS A N 1
ATOM 1440 C CA . LYS A 1 176 ? 33.747 -5.646 -31.173 1.00 88.19 176 LYS A CA 1
ATOM 1441 C C . LYS A 1 176 ? 33.755 -4.378 -32.025 1.00 88.19 176 LYS A C 1
ATOM 1443 O O . LYS A 1 176 ? 33.034 -4.293 -33.017 1.00 88.19 176 LYS A O 1
ATOM 1448 N N . ASP A 1 177 ? 34.623 -3.433 -31.677 1.00 90.06 177 ASP A N 1
ATOM 1449 C CA . ASP A 1 177 ? 34.900 -2.284 -32.535 1.00 90.06 177 ASP A CA 1
ATOM 1450 C C . ASP A 1 177 ? 35.531 -2.774 -33.847 1.00 90.06 177 ASP A C 1
ATOM 1452 O O . ASP A 1 177 ? 36.680 -3.219 -33.886 1.00 90.06 177 ASP A O 1
ATOM 1456 N N . ILE A 1 178 ? 34.748 -2.736 -34.926 1.00 91.50 178 ILE A N 1
ATOM 1457 C CA . ILE A 1 178 ? 35.200 -3.077 -36.276 1.00 91.50 178 ILE A CA 1
ATOM 1458 C C . ILE A 1 178 ? 35.637 -1.785 -36.964 1.00 91.50 178 ILE A C 1
ATOM 1460 O O . ILE A 1 178 ? 34.844 -0.855 -37.103 1.00 91.50 178 ILE A O 1
ATOM 1464 N N . ILE A 1 179 ? 36.883 -1.743 -37.440 1.00 91.69 179 ILE A N 1
ATOM 1465 C CA . ILE A 1 179 ? 37.368 -0.671 -38.316 1.00 91.69 179 ILE A CA 1
ATOM 1466 C C . ILE A 1 179 ? 36.837 -0.960 -39.731 1.00 91.69 179 ILE A C 1
ATOM 1468 O O . ILE A 1 179 ? 37.226 -1.976 -40.315 1.00 91.69 179 ILE A O 1
ATOM 1472 N N . PRO A 1 180 ? 35.919 -0.140 -40.276 1.00 92.25 180 PRO A N 1
ATOM 1473 C CA . PRO A 1 180 ? 35.355 -0.380 -41.599 1.00 92.25 180 PRO A CA 1
ATOM 1474 C C . PRO A 1 180 ? 36.384 -0.082 -42.695 1.00 92.25 180 PRO A C 1
ATOM 1476 O O . PRO A 1 180 ? 37.244 0.781 -42.533 1.00 92.25 180 PRO A O 1
ATOM 1479 N N . ASP A 1 181 ? 36.260 -0.761 -43.836 1.00 94.81 181 ASP A N 1
ATOM 1480 C CA . ASP A 1 181 ? 37.087 -0.474 -45.009 1.00 94.81 181 ASP A CA 1
ATOM 1481 C C . ASP A 1 181 ? 36.780 0.922 -45.575 1.00 94.81 181 ASP A C 1
ATOM 1483 O O . ASP A 1 181 ? 35.623 1.272 -45.835 1.00 94.81 181 ASP A O 1
ATOM 1487 N N . GLU A 1 182 ? 37.828 1.714 -45.806 1.00 94.56 182 GLU A N 1
ATOM 1488 C CA . GLU A 1 182 ? 37.721 3.095 -46.280 1.00 94.56 182 GLU A CA 1
ATOM 1489 C C . GLU A 1 182 ? 37.017 3.177 -47.641 1.00 94.56 182 GLU A C 1
ATOM 1491 O O . GLU A 1 182 ? 36.288 4.140 -47.905 1.00 94.56 182 GLU A O 1
ATOM 1496 N N . THR A 1 183 ? 37.168 2.155 -48.494 1.00 94.12 183 THR A N 1
ATOM 1497 C CA . THR A 1 183 ? 36.515 2.139 -49.812 1.00 94.12 183 THR A CA 1
ATOM 1498 C C . THR A 1 183 ? 34.996 1.994 -49.699 1.00 94.12 183 THR A C 1
ATOM 1500 O O . THR A 1 183 ? 34.254 2.655 -50.433 1.00 94.12 183 THR A O 1
ATOM 1503 N N . GLU A 1 184 ? 34.513 1.202 -48.739 1.00 93.19 184 GLU A N 1
ATOM 1504 C CA . GLU A 1 184 ? 33.086 1.051 -48.449 1.00 93.19 184 GLU A CA 1
ATOM 1505 C C . GLU A 1 184 ? 32.522 2.298 -47.756 1.00 93.19 184 GLU A C 1
ATOM 1507 O O . GLU A 1 184 ? 31.443 2.780 -48.119 1.00 93.19 184 GLU A O 1
ATOM 1512 N N . VAL A 1 185 ? 33.282 2.910 -46.841 1.00 94.12 185 VAL A N 1
ATOM 1513 C CA . VAL A 1 185 ? 32.903 4.189 -46.214 1.00 94.12 185 VAL A CA 1
ATOM 1514 C C . VAL A 1 185 ? 32.781 5.302 -47.261 1.00 94.12 185 VAL A C 1
ATOM 1516 O O . VAL A 1 185 ? 31.833 6.095 -47.210 1.00 94.12 185 VAL A O 1
ATOM 1519 N N . ALA A 1 186 ? 33.674 5.344 -48.256 1.00 93.31 186 ALA A N 1
ATOM 1520 C CA . ALA A 1 186 ? 33.610 6.292 -49.371 1.00 93.31 186 ALA A CA 1
ATOM 1521 C C . ALA A 1 186 ? 32.351 6.095 -50.237 1.00 93.31 186 ALA A C 1
ATOM 1523 O O . ALA A 1 186 ? 31.713 7.066 -50.661 1.00 93.31 186 ALA A O 1
ATOM 1524 N N . LYS A 1 187 ? 31.943 4.840 -50.475 1.00 95.44 187 LYS A N 1
ATOM 1525 C CA . LYS A 1 187 ? 30.689 4.534 -51.184 1.00 95.44 187 LYS A CA 1
ATOM 1526 C C . LYS A 1 187 ? 29.477 5.024 -50.391 1.00 95.44 187 LYS A C 1
ATOM 1528 O O . LYS A 1 187 ? 28.621 5.706 -50.958 1.00 95.44 187 LYS A O 1
ATOM 1533 N N . VAL A 1 188 ? 29.422 4.739 -49.088 1.00 94.56 188 VAL A N 1
ATOM 1534 C CA . VAL A 1 188 ? 28.314 5.155 -48.209 1.00 94.56 188 VAL A CA 1
ATOM 1535 C C . VAL A 1 188 ? 28.230 6.678 -48.092 1.00 94.56 188 VAL A C 1
ATOM 1537 O O . VAL A 1 188 ? 27.146 7.245 -48.233 1.00 94.56 188 VAL A O 1
ATOM 1540 N N . THR A 1 189 ? 29.355 7.371 -47.907 1.00 94.69 189 THR A N 1
ATOM 1541 C CA . THR A 1 189 ? 29.386 8.845 -47.834 1.00 94.69 189 THR A CA 1
ATOM 1542 C C . THR A 1 189 ? 28.962 9.495 -49.148 1.00 94.69 189 THR A C 1
ATOM 1544 O O . THR A 1 189 ? 28.182 10.453 -49.130 1.00 94.69 189 THR A O 1
ATOM 1547 N N . LYS A 1 190 ? 29.387 8.948 -50.296 1.00 95.56 190 LYS A N 1
ATOM 1548 C CA . LYS A 1 190 ? 28.917 9.394 -51.616 1.00 95.56 190 LYS A CA 1
ATOM 1549 C C . LYS A 1 190 ? 27.406 9.208 -51.767 1.00 95.56 190 LYS A C 1
ATOM 1551 O O . LYS A 1 190 ? 26.726 10.136 -52.201 1.00 95.56 190 LYS A O 1
ATOM 1556 N N . LEU A 1 191 ? 26.871 8.047 -51.384 1.00 95.06 191 LEU A N 1
ATOM 1557 C CA . LEU A 1 191 ? 25.427 7.787 -51.412 1.00 95.06 191 LEU A CA 1
ATOM 1558 C C . LEU A 1 191 ? 24.658 8.750 -50.499 1.00 95.06 191 LEU A C 1
ATOM 1560 O O . LEU A 1 191 ? 23.686 9.362 -50.939 1.00 95.06 191 LEU A O 1
ATOM 1564 N N . HIS A 1 192 ? 25.120 8.954 -49.266 1.00 94.62 192 HIS A N 1
ATOM 1565 C CA . HIS A 1 192 ? 24.493 9.867 -48.311 1.00 94.62 192 HIS A CA 1
ATOM 1566 C C . HIS A 1 192 ? 24.491 11.323 -48.809 1.00 94.62 192 HIS A C 1
ATOM 1568 O O . HIS A 1 192 ? 23.477 12.022 -48.715 1.00 94.62 192 HIS A O 1
ATOM 1574 N N . SER A 1 193 ? 25.605 11.773 -49.395 1.00 92.31 193 SER A N 1
ATOM 1575 C CA . SER A 1 193 ? 25.705 13.083 -50.047 1.00 92.31 193 SER A CA 1
ATOM 1576 C C . SER A 1 193 ? 24.670 13.227 -51.169 1.00 92.31 193 SER A C 1
ATOM 1578 O O . SER A 1 193 ? 23.897 14.189 -51.167 1.00 92.31 193 SER A O 1
ATOM 1580 N N . LEU A 1 194 ? 24.573 12.235 -52.063 1.00 92.88 194 LEU A N 1
ATOM 1581 C CA . LEU A 1 194 ? 23.597 12.229 -53.158 1.00 92.88 194 LEU A CA 1
ATOM 1582 C C . LEU A 1 194 ? 22.147 12.276 -52.655 1.00 92.88 194 LEU A C 1
ATOM 1584 O O . LEU A 1 194 ? 21.354 13.066 -53.170 1.00 92.88 194 LEU A O 1
ATOM 1588 N N . MET A 1 195 ? 21.799 11.479 -51.640 1.00 88.38 195 MET A N 1
ATOM 1589 C CA . MET A 1 195 ? 20.453 11.477 -51.049 1.00 88.38 195 MET A CA 1
ATOM 1590 C C . MET A 1 195 ? 20.114 12.826 -50.400 1.00 88.38 195 MET A C 1
ATOM 1592 O O . MET A 1 195 ? 19.007 13.338 -50.574 1.00 88.38 195 MET A O 1
ATOM 1596 N N . THR A 1 196 ? 21.075 13.445 -49.712 1.00 85.38 196 THR A N 1
ATOM 1597 C CA . THR A 1 196 ? 20.897 14.758 -49.073 1.00 85.38 196 THR A CA 1
ATOM 1598 C C . THR A 1 196 ? 20.662 15.854 -50.117 1.00 85.38 196 THR A C 1
ATOM 1600 O O . THR A 1 196 ? 19.720 16.643 -49.994 1.00 85.38 196 THR A O 1
ATOM 1603 N N . SER A 1 197 ? 21.460 15.878 -51.189 1.00 85.19 197 SER A N 1
ATOM 1604 C CA . SER A 1 197 ? 21.284 16.824 -52.298 1.00 85.19 197 SER A CA 1
ATOM 1605 C C . SER A 1 197 ? 19.971 16.601 -53.058 1.00 85.19 197 SER A C 1
ATOM 1607 O O . SER A 1 197 ? 19.311 17.570 -53.444 1.00 85.19 197 SER A O 1
ATOM 1609 N N . ALA A 1 198 ? 19.550 15.346 -53.245 1.00 79.94 198 ALA A N 1
ATOM 1610 C CA . ALA A 1 198 ? 18.268 15.019 -53.866 1.00 79.94 198 ALA A CA 1
ATOM 1611 C C . ALA A 1 198 ? 17.079 15.522 -53.025 1.00 79.94 198 ALA A C 1
ATOM 1613 O O . ALA A 1 198 ? 16.189 16.181 -53.567 1.00 79.94 198 ALA A O 1
ATOM 1614 N N . SER A 1 199 ? 17.100 15.313 -51.703 1.00 73.38 199 SER A N 1
ATOM 1615 C CA . SER A 1 199 ? 16.066 15.813 -50.782 1.00 73.38 199 SER A CA 1
ATOM 1616 C C . SER A 1 199 ? 15.963 17.342 -50.779 1.00 73.38 199 SER A C 1
ATOM 1618 O O . SER A 1 199 ? 14.860 17.888 -50.858 1.00 73.38 199 SER A O 1
ATOM 1620 N N . GLN A 1 200 ? 17.094 18.058 -50.771 1.00 77.44 200 GLN A N 1
ATOM 1621 C CA . GLN A 1 200 ? 17.103 19.526 -50.873 1.00 77.44 200 GLN A CA 1
ATOM 1622 C C . GLN A 1 200 ? 16.527 20.018 -52.210 1.00 77.44 200 GLN A C 1
ATOM 1624 O O . GLN A 1 200 ? 15.774 20.997 -52.243 1.00 77.44 200 GLN A O 1
ATOM 1629 N N . LYS A 1 201 ? 16.839 19.327 -53.315 1.00 75.69 201 LYS A N 1
ATOM 1630 C CA . LYS A 1 201 ? 16.307 19.652 -54.645 1.00 75.69 201 LYS A CA 1
ATOM 1631 C C . LYS A 1 201 ? 14.787 19.482 -54.693 1.00 75.69 201 LYS A C 1
ATOM 1633 O O . LYS A 1 201 ? 14.101 20.397 -55.141 1.00 75.69 201 LYS A O 1
ATOM 1638 N N . VAL A 1 202 ? 14.254 18.379 -54.166 1.00 71.31 202 VAL A N 1
ATOM 1639 C CA . VAL A 1 202 ? 12.801 18.141 -54.075 1.00 71.31 202 VAL A CA 1
ATOM 1640 C C . VAL A 1 202 ? 12.115 19.205 -53.215 1.00 71.31 202 VAL 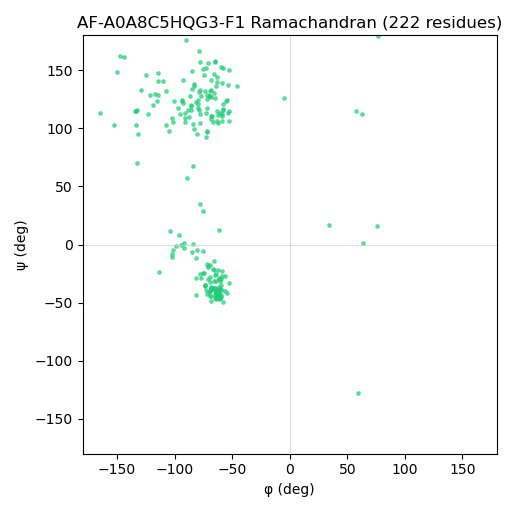A C 1
ATOM 1642 O O . VAL A 1 202 ? 11.085 19.752 -53.623 1.00 71.31 202 VAL A O 1
ATOM 1645 N N . HIS A 1 203 ? 12.695 19.560 -52.064 1.00 56.88 203 HIS A N 1
ATOM 1646 C CA . HIS A 1 203 ? 12.105 20.565 -51.179 1.00 56.88 203 HIS A CA 1
ATOM 1647 C C . HIS A 1 203 ? 12.041 21.953 -51.843 1.00 56.88 203 HIS A C 1
ATOM 1649 O O . HIS A 1 203 ? 11.007 22.622 -51.764 1.00 56.88 203 HIS A O 1
ATOM 1655 N N . LYS A 1 204 ? 13.091 22.342 -52.582 1.00 69.31 204 LYS A N 1
ATOM 1656 C CA . LYS A 1 204 ? 13.147 23.602 -53.342 1.00 69.31 204 LYS A CA 1
ATOM 1657 C C . LYS A 1 204 ? 12.186 23.620 -54.537 1.00 69.31 204 LYS A C 1
ATOM 1659 O O . LYS A 1 204 ? 11.545 24.638 -54.790 1.00 69.31 204 LYS A O 1
ATOM 1664 N N . THR A 1 205 ? 12.042 22.510 -55.262 1.00 57.38 205 THR A N 1
ATOM 1665 C CA . THR A 1 205 ? 11.089 22.407 -56.383 1.00 57.38 205 THR A CA 1
ATOM 1666 C C . THR A 1 205 ? 9.636 22.445 -55.899 1.00 57.38 205 THR A C 1
ATOM 1668 O O . THR A 1 205 ? 8.797 23.089 -56.528 1.00 57.38 205 THR A O 1
ATOM 1671 N N . THR A 1 206 ? 9.344 21.837 -54.746 1.00 58.47 206 THR A N 1
ATOM 1672 C CA . THR A 1 206 ? 8.002 21.855 -54.137 1.00 58.47 206 THR A CA 1
ATOM 1673 C C . THR A 1 206 ? 7.619 23.255 -53.637 1.00 58.47 206 THR A C 1
ATOM 1675 O O . THR A 1 206 ? 6.479 23.683 -53.814 1.00 58.47 206 THR A O 1
ATOM 1678 N N . GLU A 1 207 ? 8.573 24.000 -53.070 1.00 58.66 207 GLU A N 1
ATOM 1679 C CA . GLU A 1 207 ? 8.414 25.420 -52.712 1.00 58.66 207 GLU A CA 1
ATOM 1680 C C . GLU A 1 207 ? 8.109 26.295 -53.940 1.00 58.66 207 GLU A C 1
ATOM 1682 O O . GLU A 1 207 ? 7.174 27.097 -53.919 1.00 58.66 207 GLU A O 1
ATOM 1687 N N . MET A 1 208 ? 8.848 26.110 -55.040 1.00 59.84 208 MET A N 1
ATOM 1688 C CA . MET A 1 208 ? 8.633 26.870 -56.278 1.00 59.84 208 MET A CA 1
ATOM 1689 C C . MET A 1 208 ? 7.258 26.597 -56.904 1.00 59.84 208 MET A C 1
ATOM 1691 O O . MET A 1 208 ? 6.605 27.527 -57.374 1.00 59.84 208 MET A O 1
ATOM 1695 N N . HIS A 1 209 ? 6.786 25.346 -56.879 1.00 57.12 209 HIS A N 1
ATOM 1696 C CA . HIS A 1 209 ? 5.490 24.985 -57.460 1.00 57.12 209 HIS A CA 1
ATOM 1697 C C . HIS A 1 209 ? 4.299 25.521 -56.643 1.00 57.12 209 HIS A C 1
ATOM 1699 O O . HIS A 1 209 ? 3.276 25.885 -57.217 1.00 57.12 209 HIS A O 1
ATOM 1705 N N . LYS A 1 210 ? 4.442 25.676 -55.316 1.00 60.50 210 LYS A N 1
ATOM 1706 C CA . LYS A 1 210 ? 3.430 26.336 -54.463 1.00 60.50 210 LYS A CA 1
ATOM 1707 C C . LYS A 1 210 ? 3.343 27.854 -54.673 1.00 60.50 210 LYS A C 1
ATOM 1709 O O . LYS A 1 210 ? 2.332 28.450 -54.309 1.00 60.50 210 LYS A O 1
ATOM 1714 N N . LYS A 1 211 ? 4.380 28.480 -55.244 1.00 59.66 211 LYS A N 1
ATOM 1715 C CA . LYS A 1 211 ? 4.469 29.934 -55.470 1.00 59.66 211 LYS A CA 1
ATOM 1716 C C . LYS A 1 211 ? 4.121 30.371 -56.899 1.00 59.66 211 LYS A C 1
ATOM 1718 O O . LYS A 1 211 ? 4.154 31.568 -57.180 1.00 59.66 211 LYS A O 1
ATOM 1723 N N . ALA A 1 212 ? 3.796 29.438 -57.796 1.00 58.69 212 ALA A N 1
ATOM 1724 C CA . ALA A 1 212 ? 3.391 29.770 -59.157 1.00 58.69 212 ALA A CA 1
ATOM 1725 C C . ALA A 1 212 ? 2.009 30.467 -59.163 1.00 58.69 212 ALA A C 1
ATOM 1727 O O . ALA A 1 212 ? 1.081 29.986 -58.506 1.00 58.69 212 ALA A O 1
ATOM 1728 N N . PRO A 1 213 ? 1.840 31.594 -59.879 1.00 58.00 213 PRO A N 1
ATOM 1729 C CA . PRO A 1 213 ? 0.558 32.285 -59.959 1.00 58.00 213 PRO A CA 1
ATOM 1730 C C . PRO A 1 213 ? -0.470 31.403 -60.678 1.00 58.00 213 PRO A C 1
ATOM 1732 O O . PRO A 1 213 ? -0.232 30.948 -61.796 1.00 58.00 213 PRO A O 1
ATOM 1735 N N . LYS A 1 214 ? -1.629 31.172 -60.045 1.00 59.41 214 LYS A N 1
ATOM 1736 C CA . LYS A 1 214 ? -2.788 30.549 -60.699 1.00 59.41 214 LYS A CA 1
ATOM 1737 C C . LYS A 1 214 ? -3.235 31.467 -61.836 1.00 59.41 214 LYS A C 1
ATOM 1739 O O . LYS A 1 214 ? -3.822 32.518 -61.586 1.00 59.41 214 LYS A O 1
ATOM 1744 N N . THR A 1 215 ? -2.934 31.097 -63.074 1.00 60.81 215 THR A N 1
ATOM 1745 C CA . THR A 1 215 ? -3.423 31.800 -64.259 1.00 60.81 215 THR A CA 1
ATOM 1746 C C . THR A 1 215 ? -4.935 31.615 -64.347 1.00 60.81 215 THR A C 1
ATOM 1748 O O . THR A 1 215 ? -5.442 30.545 -64.673 1.00 60.81 215 THR A O 1
ATOM 1751 N N . HIS A 1 216 ? -5.673 32.670 -64.012 1.00 48.28 216 HIS A N 1
ATOM 1752 C CA . HIS A 1 216 ? -7.111 32.740 -64.224 1.00 48.28 216 HIS A CA 1
ATOM 1753 C C . HIS A 1 216 ? -7.345 32.908 -65.733 1.00 48.28 216 HIS A C 1
ATOM 1755 O O . HIS A 1 216 ? -7.305 34.018 -66.261 1.00 48.28 216 HIS A O 1
ATOM 1761 N N . MET A 1 217 ? -7.535 31.794 -66.444 1.00 49.75 217 MET A N 1
ATOM 1762 C CA . MET A 1 217 ? -8.074 31.813 -67.805 1.00 49.75 217 MET A CA 1
ATOM 1763 C C . MET A 1 217 ? -9.450 32.486 -67.737 1.00 49.75 217 MET A C 1
ATOM 1765 O O . MET A 1 217 ? -10.369 31.965 -67.109 1.00 49.75 217 MET A O 1
ATOM 1769 N N . THR A 1 218 ? -9.582 33.677 -68.316 1.00 54.53 218 THR A N 1
ATOM 1770 C CA . THR A 1 218 ? -10.889 34.267 -68.620 1.00 54.53 218 THR A CA 1
ATOM 1771 C C . THR A 1 218 ? -11.105 34.129 -70.119 1.00 54.53 218 THR A C 1
ATOM 1773 O O . THR A 1 218 ? -10.576 34.899 -70.918 1.00 54.53 218 THR A O 1
ATOM 1776 N N . GLU A 1 219 ? -11.854 33.092 -70.499 1.00 54.25 219 GLU A N 1
ATOM 1777 C CA . GLU A 1 219 ? -12.458 32.977 -71.824 1.00 54.25 219 GLU A CA 1
ATOM 1778 C C . GLU A 1 219 ? -13.367 34.189 -72.043 1.00 54.25 219 GLU A C 1
ATOM 1780 O O . GLU A 1 219 ? -14.408 34.340 -71.400 1.00 54.25 219 GLU A O 1
ATOM 1785 N N . LYS A 1 220 ? -12.968 35.089 -72.942 1.00 51.28 220 LYS A N 1
ATOM 1786 C CA . LYS A 1 220 ? -13.853 36.147 -73.422 1.00 51.28 220 LYS A CA 1
ATOM 1787 C C . LYS A 1 220 ? -14.719 35.575 -74.537 1.00 51.28 220 LYS A C 1
ATOM 1789 O O . LYS A 1 220 ? -14.284 35.479 -75.679 1.00 51.28 220 LYS A O 1
ATOM 1794 N N . TYR A 1 221 ? -15.948 35.216 -74.182 1.00 46.78 221 TYR A N 1
ATOM 1795 C CA . TYR A 1 221 ? -17.026 34.961 -75.131 1.00 46.78 221 TYR A CA 1
ATOM 1796 C C . TYR A 1 221 ? -17.266 36.213 -75.981 1.00 46.78 221 TYR A C 1
ATOM 1798 O O . TYR A 1 221 ? -17.653 37.264 -75.469 1.00 46.78 221 TYR A O 1
ATOM 1806 N N . THR A 1 222 ? -17.033 36.101 -77.286 1.00 49.25 222 THR A N 1
ATOM 1807 C CA . THR A 1 222 ? -17.460 37.085 -78.282 1.00 49.25 222 THR A CA 1
ATOM 1808 C C . THR A 1 222 ? -18.939 36.845 -78.572 1.00 49.25 222 THR A C 1
ATOM 1810 O O . THR A 1 222 ? -19.318 35.746 -78.978 1.00 49.25 222 THR A O 1
ATOM 1813 N N . LYS A 1 223 ? -19.790 37.848 -78.340 1.00 51.53 223 LYS A N 1
ATOM 1814 C CA . LYS A 1 223 ? -21.207 37.811 -78.706 1.00 51.53 223 LYS A CA 1
ATOM 1815 C C . LYS A 1 223 ? -21.574 39.123 -79.405 1.00 51.53 223 LYS A C 1
ATOM 1817 O O . LYS A 1 223 ? -21.557 40.157 -78.750 1.00 51.53 223 LYS A O 1
ATOM 1822 N N . GLN A 1 224 ? -21.937 38.957 -80.683 1.00 43.59 224 GLN A N 1
ATOM 1823 C CA . GLN A 1 224 ? -22.612 39.865 -81.628 1.00 43.59 224 GLN A CA 1
ATOM 1824 C C . GLN A 1 224 ? -21.835 41.079 -82.140 1.00 43.59 224 GLN A C 1
ATOM 1826 O O . GLN A 1 224 ? -21.461 41.954 -81.337 1.00 43.59 224 GLN A O 1
#